Protein 4O4V (pdb70)

Organism: Trichomonas vaginalis (strain ATCC PRA-98 / G3) (NCBI:txid412133)

Radius of gyration: 17.04 Å; Cα contacts (8 Å, |Δi|>4): 501; chains: 1; bounding box: 46×40×47 Å

InterPro domains:
  IPR000652 Triosephosphate isomerase [PF00121] (5-247)
  IPR000652 Triosephosphate isomerase [PS51440] (3-247)
  IPR000652 Triosephosphate isomerase [PTHR21139] (2-247)
  IPR000652 Triosephosphate isomerase [TIGR00419] (5-239)
  IPR000652 Triosephosphate isomerase [cd00311] (4-246)
  IPR013785 Aldolase-type TIM barrel [G3DSA:3.20.20.70] (1-252)
  IPR020861 Triosephosphate isomerase, active site [PS00171] (164-174)
  IPR022896 Triosephosphate isomerase, bacterial/eukaryotic [MF_00147_B] (2-247)
  IPR035990 Triosephosphate isomerase superfamily [SSF51351] (1-246)

Sequence (251 aa):
RTFFVGGNWKANPKTVEEAEKLIEMMLNGAKVEGNVEVVVAAPFIFLPTTLLQQKLRKDWKVSAENVFTKPNGAFTGEVTVPMIKSFGIEWTILGHSERRDILKEDDEFLAAKAKFALENGMMKIIYCCGEHLSEREAGKASSEFVSAQIEKMIPAIPAGKWDDVVIAYEPIWAIGTGKVASTQDAQEMCKVIRDILAAKVGADIANKVRILYGGSVKPNNCNELAACPDVDGFLVGGASSLEPGFINIVNSNVHSK

Foldseek 3Di:
DAFEAEEEADADDPDLVLVVVLQVLQQPFDADDTYAYEYEYAPVNLLVCLVRHDPSHAYEYAEAFLDQDDDDPPGHHLVVSCVSVHAEYEFDPPCCCPVVVDDLVRRLSRQLRSQVVRHAYAYEDFDAQVCVVVVNGLVRRLVSVVSNVVSQDPPRLLRYAYEYEHNNDPPPPDHDDLVNQLVVLVSSLVSCCVPPRNVSSVNHAYAYEYADFLVCLLSNQLRASHRAYHHYPCSSDSRSSSNSRSPVNHD

B-factor: mean 13.41, std 5.84, range [5.8, 44.02]

CATH classification: 3.20.20.70

Secondary structure (DSSP, 8-state):
---EEEEE--S--SSHHHHHHHHHHHHT----S--EEEEE--GGGHHHHHHHS-TTSEEEES---SSSSSS-TT---HHHHHTTT--EEEES-HHHHHTS---HHHHHHHHHHHHHTT-EEEEEE---HHHHHTT-HHHHHHHHHHHHGGGS-TT-GGGEEEEE--GGGSSSS----HHHHHHHHHHHHHHHHHHH-HHHHHHS-EEE-S---TTTHHHHHTSTT--EEEE-GGGGSTHHHHHHHGGGG--

Structure (mmCIF, N/CA/C/O backbone):
data_4O4V
#
_entry.id   4O4V
#
_cell.length_a   47.220
_cell.length_b   56.750
_cell.length_c   107.860
_cell.angle_alpha   90.000
_cell.angle_beta   90.000
_cell.angle_gamma   90.000
#
_symmetry.space_group_name_H-M   'P 2 21 21'
#
loop_
_entity.id
_entity.type
_entity.pdbx_description
1 polymer 'Triosephosphate isomerase'
2 non-polymer 'SODIUM ION'
3 water water
#
loop_
_atom_site.group_PDB
_atom_site.id
_atom_site.type_symbol
_atom_site.label_atom_id
_atom_site.label_alt_id
_atom_site.label_comp_id
_atom_site.label_asym_id
_atom_site.label_entity_id
_atom_site.label_seq_id
_atom_site.pdbx_PDB_ins_code
_atom_site.Cartn_x
_atom_site.Cartn_y
_atom_site.Cartn_z
_atom_site.occupancy
_atom_site.B_iso_or_equiv
_atom_site.auth_seq_id
_atom_site.auth_comp_id
_atom_site.auth_asym_id
_atom_site.auth_atom_id
_atom_site.pdbx_PDB_model_num
ATOM 1 N N . ARG A 1 2 ? -12.982 4.555 -23.269 1.00 19.90 2 ARG A N 1
ATOM 2 C CA . ARG A 1 2 ? -13.009 5.557 -22.201 1.00 12.92 2 ARG A CA 1
ATOM 3 C C . ARG A 1 2 ? -14.033 6.617 -22.529 1.00 12.69 2 ARG A C 1
ATOM 4 O O . ARG A 1 2 ? -14.103 7.086 -23.656 1.00 14.81 2 ARG A O 1
ATOM 24 N N . THR A 1 3 ? -14.824 7.038 -21.564 1.00 9.61 3 THR A N 1
ATOM 25 C CA . THR A 1 3 ? -15.776 8.119 -21.808 1.00 9.63 3 THR A CA 1
ATOM 26 C C . THR A 1 3 ? -15.019 9.442 -21.856 1.00 7.86 3 THR A C 1
ATOM 27 O O . THR A 1 3 ? -14.238 9.766 -20.957 1.00 8.84 3 THR A O 1
ATOM 38 N N . PHE A 1 4 ? -15.273 10.227 -22.891 1.00 7.87 4 PHE A N 1
ATOM 39 C CA . PHE A 1 4 ? -14.704 11.571 -23.042 1.00 8.56 4 PHE A CA 1
ATOM 40 C C . PHE A 1 4 ? -15.089 12.405 -21.832 1.00 6.83 4 PHE A C 1
ATOM 41 O O . PHE A 1 4 ? -16.214 12.304 -21.335 1.00 7.71 4 PHE A O 1
ATOM 58 N N . PHE A 1 5 ? -14.166 13.244 -21.389 1.00 7.09 5 PHE A N 1
ATOM 59 C CA . PHE A 1 5 ? -14.320 13.973 -20.115 1.00 6.88 5 PHE A CA 1
ATOM 60 C C . PHE A 1 5 ? -13.990 15.428 -20.331 1.00 6.33 5 PHE A C 1
ATOM 61 O O . PHE A 1 5 ? -12.894 15.746 -20.792 1.00 7.31 5 PHE A O 1
ATOM 78 N N . VAL A 1 6 ? -14.887 16.317 -19.939 1.00 6.60 6 VAL A N 1
ATOM 79 C CA . VAL A 1 6 ? -14.635 17.762 -20.018 1.00 6.84 6 VAL A CA 1
ATOM 80 C C . VAL A 1 6 ? -14.885 18.394 -18.687 1.00 7.41 6 VAL A C 1
ATOM 81 O O . VAL A 1 6 ? -16.021 18.374 -18.164 1.00 7.84 6 VAL A O 1
ATOM 94 N N . GLY A 1 7 ? -13.831 18.963 -18.119 1.00 6.95 7 GLY A N 1
ATOM 95 C CA . GLY A 1 7 ? -13.907 19.742 -16.889 1.00 7.25 7 GLY A CA 1
ATOM 96 C C . GLY A 1 7 ? -13.831 21.206 -17.192 1.00 7.18 7 GLY A C 1
ATOM 97 O O . GLY A 1 7 ? -12.932 21.648 -17.920 1.00 9.27 7 GLY A O 1
ATOM 101 N N . GLY A 1 8 ? -14.759 21.985 -16.692 1.00 7.25 8 GLY A N 1
ATOM 102 C CA . GLY A 1 8 ? -14.705 23.434 -16.772 1.00 7.76 8 GLY A CA 1
ATOM 103 C C . GLY A 1 8 ? -14.100 24.017 -15.518 1.00 8.22 8 GLY A C 1
ATOM 104 O O . GLY A 1 8 ? -14.787 24.029 -14.476 1.00 10.55 8 GLY A O 1
ATOM 108 N N . ASN A 1 9 ? -12.903 24.561 -15.575 1.00 7.24 9 ASN A N 1
ATOM 109 C CA . ASN A 1 9 ? -12.261 25.171 -14.409 1.00 6.73 9 ASN A CA 1
ATOM 110 C C . ASN A 1 9 ? -12.513 26.673 -14.441 1.00 6.24 9 ASN A C 1
ATOM 111 O O . ASN A 1 9 ? -11.867 27.399 -15.193 1.00 7.28 9 ASN A O 1
ATOM 122 N N . TRP A 1 10 ? -13.444 27.141 -13.624 1.00 6.68 10 TRP A N 1
ATOM 123 C CA . TRP A 1 10 ? -13.716 28.578 -13.533 1.00 6.81 10 TRP A CA 1
ATOM 124 C C . TRP A 1 10 ? -12.550 29.360 -12.961 1.00 6.93 10 TRP A C 1
ATOM 125 O O . TRP A 1 10 ? -12.512 30.581 -13.122 1.00 8.21 10 TRP A O 1
ATOM 146 N N . LYS A 1 11 ? -11.625 28.697 -12.281 1.00 6.51 11 LYS A N 1
ATOM 147 C CA . LYS A 1 11 ? -10.521 29.345 -11.576 1.00 6.85 11 LYS A CA 1
ATOM 148 C C . LYS A 1 11 ? -11.116 30.306 -10.560 1.00 6.89 11 LYS A C 1
ATOM 149 O O . LYS A 1 11 ? -12.149 30.002 -9.954 1.00 7.23 11 LYS A O 1
ATOM 168 N N . ALA A 1 12 ? -10.501 31.449 -10.310 1.00 6.77 12 ALA A N 1
ATOM 169 C CA . ALA A 1 12 ? -11.012 32.419 -9.328 1.00 7.30 12 ALA A CA 1
ATOM 170 C C . ALA A 1 12 ? -11.961 33.393 -10.020 1.00 7.52 12 ALA A C 1
ATOM 171 O O . ALA A 1 12 ? -11.677 34.581 -10.163 1.00 8.09 12 ALA A O 1
ATOM 178 N N . ASN A 1 13 ? -13.078 32.847 -10.459 1.00 7.26 13 ASN A N 1
ATOM 179 C CA . ASN A 1 13 ? -14.081 33.603 -11.208 1.00 7.58 13 ASN A CA 1
ATOM 180 C C . ASN A 1 13 ? -15.423 32.929 -11.004 1.00 7.99 13 ASN A C 1
ATOM 181 O O . ASN A 1 13 ? -15.483 31.751 -10.637 1.00 7.98 13 ASN A O 1
ATOM 192 N N . PRO A 1 14 ? -16.522 33.628 -11.287 1.00 8.31 14 PRO A N 1
ATOM 193 C CA . PRO A 1 14 ? -16.609 35.071 -11.524 1.00 8.83 14 PRO A CA 1
ATOM 194 C C . PRO A 1 14 ? -16.492 35.835 -10.204 1.00 9.27 14 PRO A C 1
ATOM 195 O O . PRO A 1 14 ? -16.235 35.254 -9.153 1.00 9.09 14 PRO A O 1
ATOM 206 N N . LYS A 1 15 ? -16.655 37.151 -10.258 1.00 8.84 15 LYS A N 1
ATOM 207 C CA . LYS A 1 15 ? -16.497 37.983 -9.082 1.00 9.79 15 LYS A CA 1
ATOM 208 C C . LYS A 1 15 ? -17.654 37.892 -8.134 1.00 9.43 15 LYS A C 1
ATOM 209 O O . LYS A 1 15 ? -17.476 38.182 -6.954 1.00 11.46 15 LYS A O 1
ATOM 228 N N . THR A 1 16 ? -18.857 37.543 -8.602 1.00 9.64 16 THR A N 1
ATOM 229 C CA . THR A 1 16 ? -20.050 37.639 -7.762 1.00 10.97 16 THR A CA 1
ATOM 230 C C . THR A 1 16 ? -20.944 36.406 -7.892 1.00 10.31 16 THR A C 1
ATOM 231 O O . THR A 1 16 ? -21.010 35.759 -8.946 1.00 9.98 16 THR A O 1
ATOM 242 N N . VAL A 1 17 ? -21.687 36.129 -6.827 1.00 9.94 17 VAL A N 1
ATOM 243 C CA . VAL A 1 17 ? -22.629 35.025 -6.846 1.00 10.68 17 VAL A CA 1
ATOM 244 C C . VAL A 1 17 ? -23.713 35.235 -7.921 1.00 10.68 17 VAL A C 1
ATOM 245 O O . VAL A 1 17 ? -24.153 34.261 -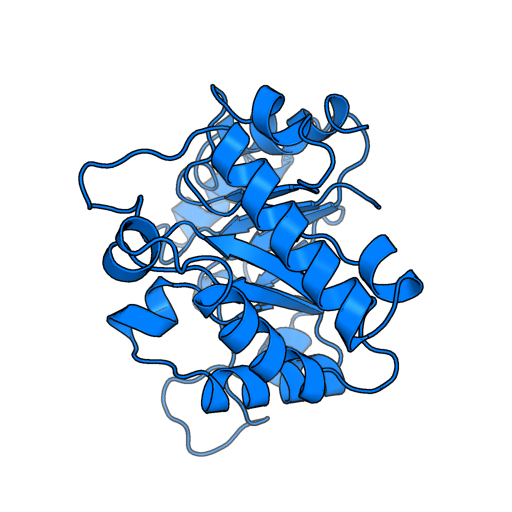8.534 1.00 10.54 17 VAL A O 1
ATOM 258 N N . GLU A 1 18 ? -24.128 36.469 -8.186 1.00 11.71 18 GLU A N 1
ATOM 259 C CA . GLU A 1 18 ? -25.113 36.709 -9.239 1.00 12.81 18 GLU A CA 1
ATOM 260 C C . GLU A 1 18 ? -24.571 36.272 -10.602 1.00 12.54 18 GLU A C 1
ATOM 261 O O . GLU A 1 18 ? -25.289 35.670 -11.395 1.00 11.88 18 GLU A O 1
ATOM 273 N N . GLU A 1 19 ? -23.299 36.578 -10.872 1.00 11.10 19 GLU A N 1
ATOM 274 C CA . GLU A 1 19 ? -22.689 36.135 -12.115 1.00 11.48 19 GLU A CA 1
ATOM 275 C C . GLU A 1 19 ? -22.578 34.610 -12.182 1.00 11.14 19 GLU A C 1
ATOM 276 O O . GLU A 1 19 ? -22.767 34.010 -13.247 1.00 10.76 19 GLU A O 1
ATOM 288 N N . ALA A 1 20 ? -22.281 33.983 -11.044 1.00 9.86 20 ALA A N 1
ATOM 289 C CA . ALA A 1 20 ? -22.218 32.518 -11.013 1.00 9.98 20 ALA A CA 1
ATOM 290 C C . ALA A 1 20 ? -23.578 31.938 -11.359 1.00 9.78 20 ALA A C 1
ATOM 291 O O . ALA A 1 20 ? -23.676 30.971 -12.109 1.00 9.94 20 ALA A O 1
ATOM 298 N N . GLU A 1 21 ? -24.642 32.519 -10.814 1.00 10.45 21 GLU A N 1
ATOM 299 C CA . GLU A 1 21 ? -25.987 32.022 -11.088 1.00 10.61 21 GLU A CA 1
ATOM 300 C C . GLU A 1 21 ? -26.362 32.203 -12.549 1.00 10.96 21 GLU A C 1
ATOM 301 O O . GLU A 1 21 ? -27.015 31.336 -13.127 1.00 11.31 21 GLU A O 1
ATOM 313 N N . LYS A 1 22 ? -25.973 33.316 -13.157 1.00 10.65 22 LYS A N 1
ATOM 314 C CA . LYS A 1 22 ? -26.232 33.524 -14.581 1.00 11.48 22 LYS A CA 1
ATOM 315 C C . LYS A 1 22 ? -25.504 32.475 -15.422 1.00 11.15 22 LYS A C 1
ATOM 316 O O . LYS A 1 22 ? -26.050 31.953 -16.396 1.00 11.70 22 LYS A O 1
ATOM 320 N N . LEU A 1 23 ? -24.257 32.185 -15.074 1.00 9.89 23 LEU A N 1
ATOM 321 C CA . LEU A 1 23 ? -23.489 31.187 -15.810 1.00 10.54 23 LEU A CA 1
ATOM 322 C C . LEU A 1 23 ? -24.167 29.826 -15.692 1.00 9.18 23 LEU A C 1
ATOM 323 O O . LEU A 1 23 ? -24.270 29.080 -16.677 1.00 9.92 23 LEU A O 1
ATOM 339 N N . ILE A 1 24 ? -24.612 29.467 -14.504 1.00 9.39 24 ILE A N 1
ATOM 340 C CA . ILE A 1 24 ? -25.310 28.209 -14.303 1.00 9.82 24 ILE A CA 1
ATOM 341 C C . ILE A 1 24 ? -26.572 28.119 -15.155 1.00 10.15 24 ILE A C 1
ATOM 342 O O . ILE A 1 24 ? -26.861 27.082 -15.759 1.00 10.53 24 ILE A O 1
ATOM 358 N N . GLU A 1 25 ? -27.341 29.190 -15.210 1.00 10.08 25 GLU A N 1
ATOM 359 C CA . GLU A 1 25 ? -28.543 29.188 -16.053 1.00 12.21 25 GLU A CA 1
ATOM 360 C C . GLU A 1 25 ? -28.197 28.894 -17.508 1.00 11.32 25 GLU A C 1
ATOM 361 O O . GLU A 1 25 ? -28.911 28.109 -18.175 1.00 13.00 25 GLU A O 1
ATOM 365 N N A MET A 1 26 ? -27.113 29.453 -18.018 0.64 11.52 26 MET A N 1
ATOM 366 N N B MET A 1 26 ? -27.137 29.522 -18.004 0.36 11.99 26 MET A N 1
ATOM 367 C CA A MET A 1 26 ? -26.703 29.206 -19.402 0.64 12.94 26 MET A CA 1
ATOM 368 C C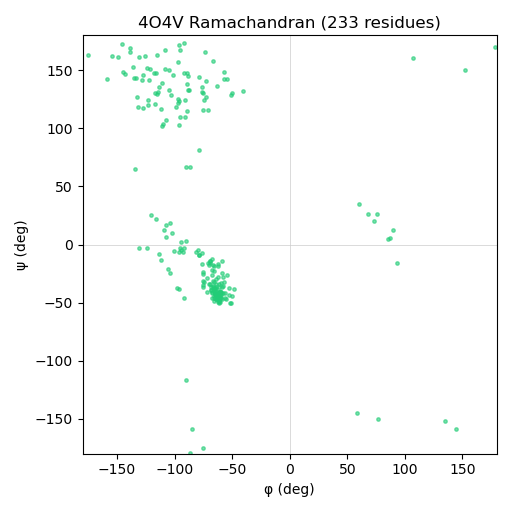A B MET A 1 26 ? -26.622 29.276 -19.351 0.36 13.35 26 MET A CA 1
ATOM 369 C C A MET A 1 26 ? -26.266 27.773 -19.612 0.64 11.29 26 MET A C 1
ATOM 370 C C B MET A 1 26 ? -26.369 27.787 -19.542 0.36 11.51 26 MET A C 1
ATOM 371 O O A MET A 1 26 ? -26.592 27.149 -20.621 0.64 12.71 26 MET A O 1
ATOM 372 O O B MET A 1 26 ? -26.947 27.152 -20.447 0.36 10.82 26 MET A O 1
ATOM 399 N N . LEU A 1 27 ? -25.536 27.224 -18.674 1.00 10.25 27 LEU A N 1
ATOM 400 C CA . LEU A 1 27 ? -25.129 25.834 -18.768 1.00 10.35 27 LEU A CA 1
ATOM 401 C C . LEU A 1 27 ? -26.335 24.903 -18.721 1.00 9.53 27 LEU A C 1
ATOM 402 O O . LEU A 1 27 ? -26.357 23.876 -19.415 1.00 9.47 27 LEU A O 1
ATOM 419 N N . ASN A 1 28 ? -27.331 25.216 -17.897 1.00 9.28 28 ASN A N 1
ATOM 420 C CA . ASN A 1 28 ? -28.479 24.353 -17.758 1.00 9.66 28 ASN A CA 1
ATOM 421 C C . ASN A 1 28 ? -29.331 24.244 -19.008 1.00 9.44 28 ASN A C 1
ATOM 422 O O . ASN A 1 28 ? -30.044 23.255 -19.176 1.00 11.72 28 ASN A O 1
ATOM 433 N N . GLY A 1 29 ? -29.277 25.203 -19.892 1.00 9.54 29 GLY A N 1
ATOM 434 C CA . GLY A 1 29 ? -30.025 25.168 -21.143 1.00 10.71 29 GLY A CA 1
ATOM 435 C C . GLY A 1 29 ? -29.231 24.623 -22.326 1.00 11.79 29 GLY A C 1
ATOM 436 O O . GLY A 1 29 ? -29.761 24.569 -23.453 1.00 13.14 29 GLY A O 1
ATOM 440 N N . ALA A 1 30 ? -27.997 24.204 -22.109 1.00 10.39 30 ALA A N 1
ATOM 441 C CA . ALA A 1 30 ? -27.121 23.762 -23.206 1.00 9.84 30 ALA A CA 1
ATOM 442 C C . ALA A 1 30 ? -27.480 22.364 -23.700 1.00 10.49 30 ALA A C 1
ATOM 443 O O . ALA A 1 30 ? -27.757 21.473 -22.923 1.00 11.05 30 ALA A O 1
ATOM 450 N N . LYS A 1 31 ? -27.514 22.203 -25.012 1.00 10.90 31 LYS A N 1
ATOM 451 C CA . LYS A 1 31 ? -27.800 20.920 -25.619 1.00 11.17 31 LYS A CA 1
ATOM 452 C C . LYS A 1 31 ? -26.504 20.162 -25.862 1.00 11.09 31 LYS A C 1
ATOM 453 O O . LYS A 1 31 ? -25.700 20.524 -26.717 1.00 12.12 31 LYS A O 1
ATOM 457 N N . VAL A 1 32 ? -26.313 19.104 -25.089 1.00 10.80 32 VAL A N 1
ATOM 458 C CA . VAL A 1 32 ? -25.121 18.245 -25.188 1.00 10.70 32 VAL A CA 1
ATOM 459 C C . VAL A 1 32 ? -25.368 17.170 -26.235 1.00 11.35 32 VAL A C 1
ATOM 460 O O . VAL A 1 32 ? -26.441 16.554 -26.278 1.00 13.16 32 VAL A O 1
ATOM 473 N N . GLU A 1 33 ? -24.393 16.980 -27.103 1.00 11.59 33 GLU A N 1
ATOM 474 C CA . GLU A 1 33 ? -24.405 15.974 -28.135 1.00 12.30 33 GLU A CA 1
ATOM 475 C C . GLU A 1 33 ? -23.415 14.880 -27.767 1.00 12.41 33 GLU A C 1
ATOM 476 O O . GLU A 1 33 ? -22.411 15.144 -27.090 1.00 13.73 33 GLU A O 1
ATOM 488 N N . GLY A 1 34 ? -23.659 13.656 -28.210 1.00 12.91 34 GLY A N 1
ATOM 489 C CA . GLY A 1 34 ? -22.712 12.585 -27.999 1.00 12.57 34 GLY A CA 1
ATOM 490 C C . GLY A 1 34 ? -22.724 12.049 -26.584 1.00 14.80 34 GLY A C 1
ATOM 491 O O . GLY A 1 34 ? -23.781 12.035 -25.922 1.00 20.01 34 GLY A O 1
ATOM 495 N N . ASN A 1 35 ? -21.588 11.569 -26.136 1.00 13.86 35 ASN A N 1
ATOM 496 C CA . ASN A 1 35 ? -21.438 10.926 -24.838 1.00 14.00 35 ASN A CA 1
ATOM 497 C C . ASN A 1 35 ? -20.229 11.543 -24.167 1.00 12.37 35 ASN A C 1
ATOM 498 O O . ASN A 1 35 ? -19.125 11.462 -24.692 1.00 12.05 35 ASN A O 1
ATOM 502 N N . VAL A 1 36 ? -20.443 12.182 -23.027 1.00 10.17 36 VAL A N 1
ATOM 503 C CA . VAL A 1 36 ? -19.380 12.945 -22.384 1.00 8.98 36 VAL A CA 1
ATOM 504 C C . VAL A 1 36 ? -19.704 13.110 -20.922 1.00 10.08 36 VAL A C 1
ATOM 505 O O . VAL A 1 36 ? -20.883 13.263 -20.524 1.00 12.33 36 VAL A O 1
ATOM 518 N N . GLU A 1 37 ? -18.681 13.035 -20.096 1.00 8.16 37 GLU A N 1
ATOM 519 C CA . GLU A 1 37 ? -18.762 13.266 -18.657 1.00 8.41 37 GLU A CA 1
ATOM 520 C C . GLU A 1 37 ? -18.312 14.683 -18.382 1.00 7.57 37 GLU A C 1
ATOM 521 O O . GLU A 1 37 ? -17.164 15.027 -18.702 1.00 8.67 37 GLU A O 1
ATOM 533 N N . VAL A 1 38 ? -19.183 15.511 -17.836 1.00 7.46 38 VAL A N 1
ATOM 534 C CA . VAL A 1 38 ? -18.898 16.928 -17.637 1.00 7.72 38 VAL A CA 1
ATOM 535 C C . VAL A 1 38 ? -18.850 17.262 -16.174 1.00 6.87 38 VAL A C 1
ATOM 536 O O . VAL A 1 38 ? -19.765 16.899 -15.400 1.00 8.10 38 VAL A O 1
ATOM 549 N N . VAL A 1 39 ? -17.801 17.966 -15.783 1.00 7.07 39 VAL A N 1
ATOM 550 C CA . VAL A 1 39 ? -17.593 18.391 -14.410 1.00 7.69 39 VAL A CA 1
ATOM 551 C C . VAL A 1 39 ? -17.320 19.896 -14.453 1.00 7.75 39 VAL A C 1
ATOM 552 O O . VAL A 1 39 ? -16.624 20.370 -15.363 1.00 9.68 39 VAL A O 1
ATOM 565 N N . VAL A 1 40 ? -17.840 20.646 -13.491 1.00 7.02 40 VAL A N 1
ATOM 566 C CA . VAL A 1 40 ? -17.666 22.093 -13.412 1.00 7.56 40 VAL A CA 1
ATOM 567 C C . VAL A 1 40 ? -17.055 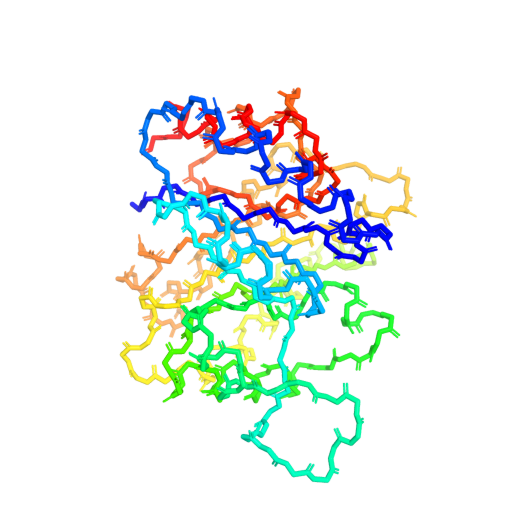22.423 -12.065 1.00 7.10 40 VAL A C 1
ATOM 568 O O . VAL A 1 40 ? -17.651 22.108 -11.024 1.00 7.64 40 VAL A O 1
ATOM 581 N N . ALA A 1 41 ? -15.873 23.045 -12.092 1.00 6.77 41 ALA A N 1
ATOM 582 C CA . ALA A 1 41 ? -15.132 23.421 -10.879 1.00 7.19 41 ALA A CA 1
ATOM 583 C C . ALA A 1 41 ? -15.244 24.917 -10.637 1.00 7.11 41 ALA A C 1
ATOM 584 O O . ALA A 1 41 ? -15.049 25.718 -11.568 1.00 7.81 41 ALA A O 1
ATOM 591 N N . ALA A 1 42 ? -15.545 25.308 -9.400 1.00 6.99 42 ALA A N 1
ATOM 592 C CA . ALA A 1 42 ? -15.804 26.707 -9.054 1.00 7.23 42 ALA A CA 1
ATOM 593 C C . ALA A 1 42 ? -15.147 27.048 -7.729 1.00 6.49 42 ALA A C 1
ATOM 594 O O . ALA A 1 42 ? -14.809 26.153 -6.945 1.00 7.35 42 ALA A O 1
ATOM 601 N N . PRO A 1 43 ? -15.033 28.343 -7.418 1.00 6.73 43 PRO A N 1
ATOM 602 C CA . PRO A 1 43 ? -14.513 28.757 -6.102 1.00 6.56 43 PRO A CA 1
ATOM 603 C C . PRO A 1 43 ? -15.325 28.181 -4.957 1.00 6.25 43 PRO A C 1
ATOM 604 O O . PRO A 1 43 ? -16.547 28.020 -5.053 1.00 6.90 43 PRO A O 1
ATOM 615 N N . PHE A 1 44 ? -14.662 27.922 -3.836 1.00 6.47 44 PHE A N 1
ATOM 616 C CA . PHE A 1 44 ? -15.314 27.271 -2.708 1.00 6.66 44 PHE A CA 1
ATOM 617 C C . PHE A 1 44 ? -16.623 27.920 -2.319 1.00 7.15 44 PHE A C 1
ATOM 618 O O . PHE A 1 44 ? -17.603 27.232 -2.021 1.00 7.27 44 PHE A O 1
ATOM 635 N N . ILE A 1 45 ? -16.633 29.256 -2.271 1.00 7.43 45 ILE A N 1
ATOM 636 C CA . ILE A 1 45 ? -17.780 29.987 -1.759 1.00 7.15 45 ILE A CA 1
ATOM 637 C C . ILE A 1 45 ? -18.986 29.900 -2.699 1.00 7.49 45 ILE A C 1
ATOM 638 O O . ILE A 1 45 ? -20.124 30.158 -2.266 1.00 8.11 45 ILE A O 1
ATOM 654 N N . PHE A 1 46 ? -18.761 29.527 -3.951 1.00 7.18 46 PHE A N 1
ATOM 655 C CA . PHE A 1 46 ? -19.842 29.304 -4.907 1.00 7.67 46 PHE A CA 1
ATOM 656 C C . PHE A 1 46 ? -20.251 27.837 -5.028 1.00 8.03 46 PHE A C 1
ATOM 657 O O . PHE A 1 46 ? -21.240 27.528 -5.701 1.00 8.51 46 PHE A O 1
ATOM 674 N N . LEU A 1 47 ? -19.545 26.921 -4.388 1.00 8.13 47 LEU A N 1
ATOM 675 C CA . LEU A 1 47 ? -19.877 25.510 -4.533 1.00 8.64 47 LEU A CA 1
ATOM 676 C C . LEU A 1 47 ? -21.292 25.171 -4.060 1.00 8.94 47 LEU A C 1
ATOM 677 O O . LEU A 1 47 ? -21.960 24.384 -4.716 1.00 9.06 47 LEU A O 1
ATOM 693 N N . PRO A 1 48 ? -21.766 25.740 -2.933 1.00 8.60 48 PRO A N 1
ATOM 694 C CA . PRO A 1 48 ? -23.146 25.414 -2.555 1.00 9.85 48 PRO A CA 1
ATOM 695 C C . PRO A 1 48 ? -24.180 25.786 -3.614 1.00 9.33 48 PRO A C 1
ATOM 696 O O . PRO A 1 48 ? -25.089 25.021 -3.890 1.00 10.49 48 PRO A O 1
ATOM 707 N N A THR A 1 49 ? -24.071 27.002 -4.137 0.53 8.29 49 THR A N 1
ATOM 708 N N B THR A 1 49 ? -24.005 26.904 -4.289 0.47 8.65 49 THR A N 1
ATOM 709 C CA A THR A 1 49 ? -24.924 27.508 -5.218 0.53 9.23 49 THR A CA 1
ATOM 710 C CA B THR A 1 49 ? -25.011 27.266 -5.271 0.47 9.81 49 THR A CA 1
ATOM 711 C C A THR A 1 49 ? -24.910 26.526 -6.365 0.53 8.88 49 THR A C 1
ATOM 712 C C B THR A 1 49 ? -24.867 26.479 -6.591 0.47 8.92 49 THR A C 1
ATOM 713 O O A THR A 1 49 ? -25.950 26.124 -6.896 0.53 8.95 49 THR A O 1
ATOM 714 O O B THR A 1 49 ? -25.875 26.174 -7.205 0.47 9.22 49 THR A O 1
ATOM 735 N N A LEU A 1 50 ? -23.701 26.168 -6.759 0.53 8.79 50 LEU A N 1
ATOM 736 N N B LEU A 1 50 ? -23.661 26.091 -7.007 0.47 8.64 50 LEU A N 1
ATOM 737 C CA A LEU A 1 50 ? -23.495 25.365 -7.945 0.53 9.53 50 LEU A CA 1
ATOM 738 C CA B LEU A 1 50 ? -23.566 25.176 -8.143 0.47 10.32 50 LEU A CA 1
ATOM 739 C C A LEU A 1 50 ? -24.089 23.958 -7.767 0.53 10.08 50 LEU A C 1
ATOM 740 C C B LEU A 1 50 ? -24.208 23.872 -7.777 0.47 10.05 50 LEU A C 1
ATOM 741 O O A LEU A 1 50 ? -24.750 23.430 -8.646 0.53 10.83 50 LEU A O 1
ATOM 742 O O B LEU A 1 50 ? -25.000 23.314 -8.533 0.47 10.08 50 LEU A O 1
ATOM 773 N N . GLN A 1 51 ? -23.881 23.365 -6.601 1.00 10.19 51 GLN A N 1
ATOM 774 C CA . GLN A 1 51 ? -24.424 22.079 -6.277 1.00 12.07 51 GLN A CA 1
ATOM 775 C C . GLN A 1 51 ? -25.941 22.115 -6.260 1.00 13.02 51 GLN A C 1
ATOM 776 O O . GLN A 1 51 ? -26.592 21.170 -6.752 1.00 14.20 51 GLN A O 1
ATOM 791 N N . GLN A 1 52 ? -26.541 23.162 -5.696 1.00 11.30 52 GLN A N 1
ATOM 792 C CA . GLN A 1 52 ? -27.987 23.302 -5.675 1.00 13.55 52 GLN A CA 1
ATOM 793 C C . GLN A 1 52 ? -28.593 23.463 -7.061 1.00 12.80 52 GLN A C 1
ATOM 794 O O . GLN A 1 52 ? -29.623 22.838 -7.375 1.00 14.94 52 GLN A O 1
ATOM 798 N N . LYS A 1 53 ? -27.974 24.266 -7.918 1.00 11.29 53 LYS A N 1
ATOM 799 C CA . LYS A 1 53 ? -28.617 24.742 -9.134 1.00 11.23 53 LYS A CA 1
ATOM 800 C C . LYS A 1 53 ? -28.163 24.103 -10.436 1.00 11.34 53 LYS A C 1
ATOM 801 O O . LYS A 1 53 ? -28.894 24.159 -11.418 1.00 12.22 53 LYS A O 1
ATOM 820 N N . LEU A 1 54 ? -26.981 23.508 -10.484 1.00 10.75 54 LEU A N 1
ATOM 821 C CA . LEU A 1 54 ? -26.478 22.958 -11.738 1.00 9.81 54 LEU A CA 1
ATOM 822 C C . LEU A 1 54 ? -27.227 21.689 -12.120 1.00 11.98 54 LEU A C 1
ATOM 823 O O . LEU A 1 54 ? -27.541 20.842 -11.263 1.00 12.80 54 LEU A O 1
ATOM 839 N N . ARG A 1 55 ? -27.499 21.561 -13.408 1.00 11.01 55 ARG A N 1
ATOM 840 C CA . ARG A 1 55 ? -28.062 20.366 -13.997 1.00 11.93 55 ARG A CA 1
ATOM 841 C C . ARG A 1 55 ? -27.442 19.103 -13.414 1.00 12.46 55 ARG A C 1
ATOM 842 O O . ARG A 1 55 ? -26.222 18.968 -13.333 1.00 12.28 55 ARG A O 1
ATOM 863 N N . LYS A 1 56 ? -28.290 18.152 -13.035 1.00 13.05 56 LYS A N 1
ATOM 864 C CA . LYS A 1 56 ? -27.854 16.992 -12.271 1.00 13.55 56 LYS A CA 1
ATOM 865 C C . LYS A 1 56 ? -27.181 15.913 -13.106 1.00 13.64 56 LYS A C 1
ATOM 866 O O . LYS A 1 56 ? -26.625 14.967 -12.533 1.00 14.70 56 LYS A O 1
ATOM 870 N N . ASP A 1 57 ? -27.227 16.035 -14.428 1.00 11.73 57 ASP A N 1
ATOM 871 C CA . ASP A 1 57 ? -26.453 15.141 -15.274 1.00 11.19 57 ASP A CA 1
ATOM 872 C C . ASP A 1 57 ? -24.959 15.513 -15.361 1.00 10.91 57 ASP A C 1
ATOM 873 O O . ASP A 1 57 ? -24.182 14.768 -15.945 1.00 11.56 57 ASP A O 1
ATOM 882 N N . TRP A 1 58 ? -24.583 16.666 -14.834 1.00 9.51 58 TRP A N 1
ATOM 883 C CA . TRP A 1 58 ? -23.188 17.069 -14.685 1.00 9.22 58 TRP A CA 1
ATOM 884 C C . TRP A 1 58 ? -22.840 17.024 -13.213 1.00 9.28 58 TRP A C 1
ATOM 885 O O . TRP A 1 58 ? -23.727 16.918 -12.348 1.00 12.57 58 TRP A O 1
ATOM 906 N N . LYS A 1 59 ? -21.566 17.104 -12.892 1.00 9.13 59 LYS A N 1
ATOM 907 C CA . LYS A 1 59 ? -21.115 17.096 -11.499 1.00 8.42 59 LYS A CA 1
ATOM 908 C C . LYS A 1 59 ? -20.278 18.314 -11.176 1.00 7.82 59 LYS A C 1
ATOM 909 O O . LYS A 1 59 ? -19.605 18.884 -12.039 1.00 9.11 59 LYS A O 1
ATOM 928 N N . VAL A 1 60 ? -20.316 18.705 -9.917 1.00 8.54 60 VAL A N 1
ATOM 929 C CA . VAL A 1 60 ? -19.559 19.830 -9.387 1.00 7.56 60 VAL A CA 1
ATOM 930 C C . VAL A 1 60 ? -18.211 19.359 -8.856 1.00 7.84 60 VAL A C 1
ATOM 931 O O . VAL A 1 60 ? -18.079 18.253 -8.313 1.00 8.53 60 VAL A O 1
ATOM 944 N N . SER A 1 61 ? -17.205 20.222 -8.960 1.00 7.64 61 SER A N 1
ATOM 945 C CA . SER A 1 61 ? -15.878 19.974 -8.429 1.00 6.58 61 SER A CA 1
ATOM 946 C C . SER A 1 61 ? -15.340 21.157 -7.658 1.00 6.79 61 SER A C 1
ATOM 947 O O . SER A 1 61 ? -15.551 22.315 -8.016 1.00 7.15 61 SER A O 1
ATOM 955 N N . ALA A 1 62 ? -14.613 20.855 -6.584 1.00 6.50 62 ALA A N 1
ATOM 956 C CA . ALA A 1 62 ? -13.741 21.854 -5.988 1.00 6.75 62 ALA A CA 1
ATOM 957 C C . ALA A 1 62 ? -12.504 22.090 -6.822 1.00 5.80 62 ALA A C 1
ATOM 958 O O . ALA A 1 62 ? -12.164 21.299 -7.718 1.00 6.62 62 ALA A O 1
ATOM 965 N N . GLU A 1 63 ? -11.792 23.167 -6.539 1.00 6.45 63 GLU A N 1
ATOM 966 C CA . GLU A 1 63 ? -10.574 23.543 -7.253 1.00 6.77 63 GLU A CA 1
ATOM 967 C C . GLU A 1 63 ? -9.295 23.180 -6.494 1.00 6.72 63 GLU A C 1
ATOM 968 O O . GLU A 1 63 ? -8.187 23.339 -7.014 1.00 7.33 63 GLU A O 1
ATOM 980 N N . ASN A 1 64 ? -9.463 22.701 -5.269 1.00 6.61 64 ASN A N 1
ATOM 981 C CA . ASN A 1 64 ? -8.380 22.335 -4.358 1.00 7.23 64 ASN A CA 1
ATOM 982 C C . ASN A 1 64 ? -9.026 21.730 -3.114 1.00 7.25 64 ASN A C 1
ATOM 983 O O . ASN A 1 64 ? -10.205 21.987 -2.856 1.00 7.71 64 ASN A O 1
ATOM 994 N N . VAL A 1 65 ? -8.241 21.019 -2.313 1.00 7.24 65 VAL A N 1
ATOM 995 C CA . VAL A 1 65 ? -8.637 20.588 -0.964 1.00 8.20 65 VAL A CA 1
ATOM 996 C C . VAL A 1 65 ? -7.379 20.526 -0.125 1.00 8.20 65 VAL A C 1
ATOM 997 O O . VAL A 1 65 ? -6.260 20.459 -0.649 1.00 9.78 65 VAL A O 1
ATOM 1010 N N . PHE A 1 66 ? -7.525 20.532 1.193 1.00 8.83 66 PHE A N 1
ATOM 1011 C CA . PHE A 1 66 ? -6.382 20.352 2.080 1.00 8.45 66 PHE A CA 1
ATOM 1012 C C . PHE A 1 66 ? -6.111 18.851 2.332 1.00 8.34 66 PHE A C 1
ATOM 1013 O O . PHE A 1 66 ? -6.770 17.997 1.779 1.00 9.57 66 PHE A O 1
ATOM 1030 N N . THR A 1 67 ? -5.093 18.540 3.136 1.00 9.85 67 THR A N 1
ATOM 1031 C CA . THR A 1 67 ? -4.632 17.165 3.372 1.00 9.48 67 THR A CA 1
ATOM 1032 C C . THR A 1 67 ? -5.259 16.473 4.577 1.00 10.31 67 THR A C 1
ATOM 1033 O O . THR A 1 67 ? -5.012 15.291 4.796 1.00 11.73 67 THR A O 1
ATOM 1044 N N . LYS A 1 68 ? -6.036 17.190 5.369 1.00 9.96 68 LYS A N 1
ATOM 1045 C CA . LYS A 1 68 ? -6.572 16.691 6.631 1.00 10.89 68 LYS A CA 1
ATOM 1046 C C . LYS A 1 68 ? -8.088 16.835 6.670 1.00 10.25 68 LYS A C 1
ATOM 1047 O O . LYS A 1 68 ? -8.632 17.662 5.937 1.00 10.42 68 LYS A O 1
ATOM 1066 N N . PRO A 1 69 ? -8.782 16.116 7.565 1.00 11.06 69 PRO A N 1
ATOM 1067 C CA . PRO A 1 69 ? -10.256 16.210 7.601 1.00 10.63 69 PRO A CA 1
ATOM 1068 C C . PRO A 1 69 ? -10.808 17.518 8.146 1.00 9.73 69 PRO A C 1
ATOM 1069 O O . PRO A 1 69 ? -11.905 17.927 7.774 1.00 10.01 69 PRO A O 1
ATOM 1080 N N . ASN A 1 70 ? -10.053 18.153 9.042 1.00 9.52 70 ASN A N 1
ATOM 1081 C CA . ASN A 1 70 ? -10.464 19.319 9.808 1.00 9.10 70 ASN A CA 1
ATOM 1082 C C . ASN A 1 70 ? -9.328 19.664 10.715 1.00 10.43 70 ASN A C 1
ATOM 1083 O O . ASN A 1 70 ? -8.392 18.864 10.866 1.00 12.72 70 ASN A O 1
ATOM 1094 N N . GLY A 1 71 ? -9.392 20.811 11.355 1.00 9.24 71 GLY A N 1
ATOM 1095 C CA . GLY A 1 71 ? -8.474 21.175 12.416 1.00 9.13 71 GLY A CA 1
ATOM 1096 C C . GLY A 1 71 ? -7.934 22.566 12.309 1.00 9.12 71 GLY A C 1
ATOM 1097 O O . GLY A 1 71 ? -8.572 23.463 11.748 1.00 8.66 71 GLY A O 1
ATOM 1101 N N . ALA A 1 72 ? -6.734 22.753 12.843 1.00 9.41 72 ALA A N 1
ATOM 1102 C CA . ALA A 1 72 ? -6.143 24.073 13.057 1.00 9.09 72 ALA A CA 1
ATOM 1103 C C . ALA A 1 72 ? -5.405 24.529 11.799 1.00 9.14 72 ALA A C 1
ATOM 1104 O O . ALA A 1 72 ? -4.168 24.665 11.759 1.00 9.70 72 ALA A O 1
ATOM 1111 N N . PHE A 1 73 ? -6.214 24.761 10.770 1.00 7.85 73 PHE A N 1
ATOM 1112 C CA . PHE A 1 73 ? -5.735 25.102 9.421 1.00 7.40 73 PHE A CA 1
ATOM 1113 C C . PHE A 1 73 ? -6.552 26.271 8.882 1.00 7.30 73 PHE A C 1
ATOM 1114 O O . PHE A 1 73 ? -7.286 26.141 7.918 1.00 7.82 73 PHE A O 1
ATOM 1131 N N . THR A 1 74 ? -6.415 27.412 9.538 1.00 6.91 74 THR A N 1
ATOM 1132 C CA . THR A 1 74 ? -7.185 28.586 9.185 1.00 6.70 74 THR A CA 1
ATOM 1133 C C . THR A 1 74 ? -7.098 28.874 7.699 1.00 7.14 74 THR A C 1
ATOM 1134 O O . THR A 1 74 ? -6.006 28.891 7.126 1.00 7.76 74 THR A O 1
ATOM 1145 N N . GLY A 1 75 ? -8.251 29.075 7.072 1.00 6.59 75 GLY A N 1
ATOM 1146 C CA . GLY A 1 75 ? -8.348 29.379 5.652 1.00 7.15 75 GLY A CA 1
ATOM 1147 C C . GLY A 1 75 ? -8.541 28.184 4.743 1.00 6.99 75 GLY A C 1
ATOM 1148 O O . GLY A 1 75 ? -8.919 28.382 3.583 1.00 8.34 75 GLY A O 1
ATOM 1152 N N . GLU A 1 76 ? -8.285 26.969 5.226 1.00 6.66 76 GLU A N 1
ATOM 1153 C CA . GLU A 1 76 ? -8.376 25.772 4.384 1.00 7.03 76 GLU A CA 1
ATOM 1154 C C . GLU A 1 76 ? -9.778 25.163 4.397 1.00 7.41 76 GLU A C 1
ATOM 1155 O O . GLU A 1 76 ? -10.466 25.171 5.401 1.00 8.21 76 GLU A O 1
ATOM 1167 N N . VAL A 1 77 ? -10.159 24.578 3.267 1.00 6.78 77 VAL A N 1
ATOM 1168 C CA . VAL A 1 77 ? -11.390 23.796 3.120 1.00 7.43 77 VAL A CA 1
ATOM 1169 C C . VAL A 1 77 ? -11.013 22.346 2.927 1.00 7.73 77 VAL A C 1
ATOM 1170 O O . VAL A 1 77 ? -10.032 22.032 2.256 1.00 8.31 77 VAL A O 1
ATOM 1183 N N . THR A 1 78 ? -11.754 21.450 3.570 1.00 7.23 78 THR A N 1
ATOM 1184 C CA . THR A 1 78 ? -11.379 20.040 3.623 1.00 7.49 78 THR A CA 1
ATOM 1185 C C . THR A 1 78 ? -12.392 19.148 2.911 1.00 7.63 78 THR A C 1
ATOM 1186 O O . THR A 1 78 ? -13.551 19.514 2.640 1.00 8.10 78 THR A O 1
ATOM 1197 N N . VAL A 1 79 ? -11.942 17.933 2.610 1.00 8.01 79 VAL A N 1
ATOM 1198 C CA . VAL A 1 79 ? -12.751 16.929 1.924 1.00 8.50 79 VAL A CA 1
ATOM 1199 C C . VAL A 1 79 ? -14.113 16.694 2.576 1.00 8.36 79 VAL A C 1
ATOM 1200 O O . VAL A 1 79 ? -15.131 16.747 1.883 1.00 9.09 79 VAL A O 1
ATOM 1213 N N . PRO A 1 80 ? -14.176 16.456 3.898 1.00 9.06 80 PRO A N 1
ATOM 1214 C CA . PRO A 1 80 ? -15.517 16.213 4.469 1.00 9.56 80 PRO A CA 1
ATOM 1215 C C . PRO A 1 80 ? -16.478 17.390 4.271 1.00 8.88 80 PRO A C 1
ATOM 1216 O O . PRO A 1 80 ? -17.677 17.187 4.135 1.00 9.46 80 PRO A O 1
ATOM 1227 N N . MET A 1 81 ? -15.965 18.619 4.289 1.00 8.26 81 MET A N 1
ATOM 1228 C CA . MET A 1 81 ? -16.840 19.784 4.146 1.00 7.91 81 MET A CA 1
ATOM 1229 C C . MET A 1 81 ? -17.481 19.765 2.763 1.00 8.19 81 MET A C 1
ATOM 1230 O O . MET A 1 81 ? -18.682 19.992 2.608 1.00 8.88 81 MET A O 1
ATOM 1244 N N . ILE A 1 82 ? -16.668 19.530 1.748 1.00 7.86 82 ILE A N 1
ATOM 1245 C CA . ILE A 1 82 ? -17.117 19.471 0.366 1.00 8.47 82 ILE A CA 1
ATOM 1246 C C . ILE A 1 82 ? -18.089 18.312 0.181 1.00 8.80 82 ILE A C 1
ATOM 1247 O O . ILE A 1 82 ? -19.159 18.474 -0.416 1.00 8.71 82 ILE A O 1
ATOM 1263 N N . LYS A 1 83 ? -17.744 17.150 0.703 1.00 8.51 83 LYS A N 1
ATOM 1264 C CA . LYS A 1 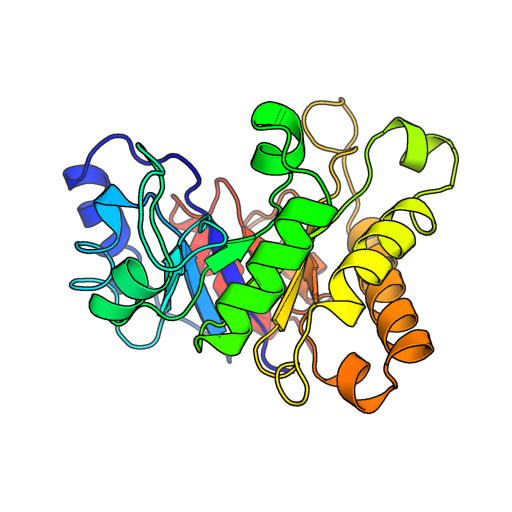83 ? -18.605 15.982 0.580 1.00 9.19 83 LYS A CA 1
ATOM 1265 C C . LYS A 1 83 ? -19.941 16.205 1.270 1.00 9.10 83 LYS A C 1
ATOM 1266 O O . LYS A 1 83 ? -20.949 15.607 0.861 1.00 10.88 83 LYS A O 1
ATOM 1285 N N . SER A 1 84 ? -20.003 17.046 2.294 1.00 8.77 84 SER A N 1
ATOM 1286 C CA . SER A 1 84 ? -21.249 17.232 3.023 1.00 9.95 84 SER A CA 1
ATOM 1287 C C . SER A 1 84 ? -22.293 17.959 2.188 1.00 10.52 84 SER A C 1
ATOM 1288 O O . SER A 1 84 ? -23.484 17.920 2.529 1.00 12.69 84 SER A O 1
ATOM 1296 N N . PHE A 1 85 ? -21.894 18.600 1.098 1.00 9.82 85 PHE A N 1
ATOM 1297 C CA . PHE A 1 85 ? -22.822 19.172 0.127 1.00 10.68 85 PHE A CA 1
ATOM 1298 C C . PHE A 1 85 ? -23.162 18.194 -0.993 1.00 12.06 85 PHE A C 1
ATOM 1299 O O . PHE A 1 85 ? -23.982 18.521 -1.840 1.00 14.37 85 PHE A O 1
ATOM 1316 N N . GLY A 1 86 ? -22.562 17.005 -1.004 1.00 10.71 86 GLY A N 1
ATOM 1317 C CA . GLY A 1 86 ? -22.780 16.050 -2.086 1.00 12.22 86 GLY A CA 1
ATOM 1318 C C . GLY A 1 86 ? -21.821 16.180 -3.245 1.00 10.33 86 GLY A C 1
ATOM 1319 O O . GLY A 1 86 ? -22.028 15.554 -4.299 1.00 12.59 86 GLY A O 1
ATOM 1323 N N . ILE A 1 87 ? -20.751 16.940 -3.075 1.00 9.94 87 ILE A N 1
ATOM 1324 C CA . ILE A 1 87 ? -19.750 17.185 -4.129 1.00 9.39 87 ILE A CA 1
ATOM 1325 C C . ILE A 1 87 ? -18.695 16.106 -4.076 1.00 10.67 87 ILE A C 1
ATOM 1326 O O . ILE A 1 87 ? -18.199 15.787 -3.004 1.00 13.43 87 ILE A O 1
ATOM 1342 N N . GLU A 1 88 ? -18.357 15.543 -5.232 1.00 9.84 88 GLU A N 1
ATOM 1343 C CA . GLU A 1 88 ? -17.544 14.346 -5.328 1.00 11.69 88 GLU A CA 1
ATOM 1344 C C . GLU A 1 88 ? -16.172 14.512 -5.967 1.00 10.93 88 GLU A C 1
ATOM 1345 O O . GLU A 1 88 ? -15.427 13.530 -6.020 1.00 12.05 88 GLU A O 1
ATOM 1357 N N . TRP A 1 89 ? -15.875 15.675 -6.539 1.00 8.51 89 TRP A N 1
ATOM 1358 C CA . TRP A 1 89 ? -14.677 15.906 -7.343 1.00 7.77 89 TRP A CA 1
ATOM 1359 C C . TRP A 1 89 ? -13.855 17.030 -6.751 1.00 7.45 89 TRP A C 1
ATOM 1360 O O . TRP A 1 89 ? -14.370 17.984 -6.185 1.00 7.32 89 TRP A O 1
ATOM 1381 N N . THR A 1 90 ? -12.543 16.941 -6.985 1.00 7.41 90 THR A N 1
ATOM 1382 C CA . THR A 1 90 ? -11.647 18.085 -6.832 1.00 7.15 90 THR A CA 1
ATOM 1383 C C . THR A 1 90 ? -10.551 18.053 -7.879 1.00 6.97 90 THR A C 1
ATOM 1384 O O . THR A 1 90 ? -10.078 16.980 -8.282 1.00 7.60 90 THR A O 1
ATOM 1395 N N . ILE A 1 91 ? -10.113 19.235 -8.287 1.00 6.84 91 ILE A N 1
ATOM 1396 C CA . ILE A 1 91 ? -8.829 19.418 -8.981 1.00 6.35 91 ILE A CA 1
ATOM 1397 C C . ILE A 1 91 ? -7.711 19.398 -7.964 1.00 6.52 91 ILE A C 1
ATOM 1398 O O . ILE A 1 91 ? -7.887 19.908 -6.850 1.00 7.30 91 ILE A O 1
ATOM 1414 N N . LEU A 1 92 ? -6.561 18.835 -8.339 1.00 6.68 92 LEU A N 1
ATOM 1415 C CA . LEU A 1 92 ? -5.339 18.888 -7.535 1.00 6.81 92 LEU A CA 1
ATOM 1416 C C . LEU A 1 92 ? -4.160 19.214 -8.409 1.00 7.55 92 LEU A C 1
ATOM 1417 O O . LEU A 1 92 ? -4.059 18.718 -9.532 1.00 7.44 92 LEU A O 1
ATOM 1433 N N . GLY A 1 93 ? -3.231 19.990 -7.869 1.00 6.97 93 GLY A N 1
ATOM 1434 C CA . GLY A 1 93 ? -1.952 20.200 -8.529 1.00 7.31 93 GLY A CA 1
ATOM 1435 C C . GLY A 1 93 ? -1.975 21.090 -9.755 1.00 6.97 93 GLY A C 1
ATOM 1436 O O . GLY A 1 93 ? -1.052 21.073 -10.566 1.00 7.40 93 GLY A O 1
ATOM 1440 N N . HIS A 1 94 ? -2.998 21.912 -9.892 1.00 6.95 94 HIS A N 1
ATOM 1441 C CA . HIS A 1 94 ? -3.055 22.856 -10.996 1.00 7.17 94 HIS A CA 1
ATOM 1442 C C . HIS A 1 94 ? -1.794 23.700 -11.001 1.00 7.02 94 HIS A C 1
ATOM 1443 O O . HIS A 1 94 ? -1.270 24.083 -9.936 1.00 7.43 94 HIS A O 1
ATOM 1458 N N . SER A 1 95 ? -1.302 24.002 -12.188 1.00 7.43 95 SER A N 1
ATOM 1459 C CA . SER A 1 95 ? -0.095 24.812 -12.335 1.00 7.54 95 SER A CA 1
ATOM 1460 C C . SER A 1 95 ? -0.112 26.093 -11.499 1.00 7.61 95 SER A C 1
ATOM 1461 O O . SER A 1 95 ? 0.935 26.512 -11.007 1.00 8.25 95 SER A O 1
ATOM 1469 N N . GLU A 1 96 ? -1.264 26.752 -11.395 1.00 7.54 96 GLU A N 1
ATOM 1470 C CA . GLU A 1 96 ? -1.330 27.987 -10.630 1.00 8.01 96 GLU A CA 1
ATOM 1471 C C . GLU A 1 96 ? -1.048 27.749 -9.157 1.00 8.00 96 GLU A C 1
ATOM 1472 O O . GLU A 1 96 ? -0.443 28.604 -8.497 1.00 9.20 96 GLU A O 1
ATOM 1484 N N . ARG A 1 97 ? -1.496 26.626 -8.626 1.00 7.72 97 ARG A N 1
ATOM 1485 C CA . ARG A 1 97 ? -1.212 26.292 -7.245 1.00 8.69 97 ARG A CA 1
ATOM 1486 C C . ARG A 1 97 ? 0.222 25.818 -7.017 1.00 8.04 97 ARG A C 1
ATOM 1487 O O . ARG A 1 97 ? 0.830 26.140 -5.992 1.00 9.50 97 ARG A O 1
ATOM 1508 N N . ARG A 1 98 ? 0.782 25.085 -7.969 1.00 8.22 98 ARG A N 1
ATOM 1509 C CA . ARG A 1 98 ? 2.179 24.665 -7.881 1.00 9.46 98 ARG A CA 1
ATOM 1510 C C . ARG A 1 98 ? 3.071 25.887 -7.940 1.00 9.99 98 ARG A C 1
ATOM 1511 O O . ARG A 1 98 ? 4.084 25.967 -7.240 1.00 11.83 98 ARG A O 1
ATOM 1532 N N . ASP A 1 99 ? 2.749 26.828 -8.809 1.00 10.80 99 ASP A N 1
ATOM 1533 C CA . ASP A 1 99 ? 3.697 27.855 -9.159 1.00 14.08 99 ASP A CA 1
ATOM 1534 C C . ASP A 1 99 ? 3.506 29.128 -8.368 1.00 17.74 99 ASP A C 1
ATOM 1535 O O . ASP A 1 99 ? 4.534 29.763 -8.072 1.00 22.75 99 ASP A O 1
ATOM 1544 N N . ILE A 1 100 ? 2.268 29.559 -8.074 1.00 14.94 100 ILE A N 1
ATOM 1545 C CA . ILE A 1 100 ? 1.984 30.773 -7.308 1.00 15.93 100 ILE A CA 1
ATOM 1546 C C . ILE A 1 100 ? 1.857 30.473 -5.816 1.00 15.62 100 ILE A C 1
ATOM 1547 O O . ILE A 1 100 ? 2.430 31.178 -4.963 1.00 17.68 100 ILE 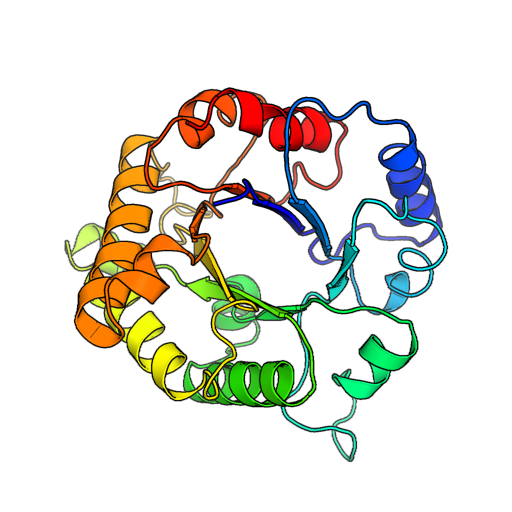A O 1
ATOM 1563 N N . LEU A 1 101 ? 1.115 29.414 -5.480 1.00 13.00 101 LEU A N 1
ATOM 1564 C CA . LEU A 1 101 ? 0.954 29.012 -4.086 1.00 13.38 101 LEU A CA 1
ATOM 1565 C C . LEU A 1 101 ? 2.031 27.997 -3.617 1.00 12.82 101 LEU A C 1
ATOM 1566 O O . LEU A 1 101 ? 2.011 27.539 -2.473 1.00 16.89 101 LEU A O 1
ATOM 1582 N N . LYS A 1 102 ? 2.987 27.666 -4.474 1.00 11.85 102 LYS A N 1
ATOM 1583 C CA . LYS A 1 102 ? 4.166 26.862 -4.100 1.00 14.40 102 LYS A CA 1
ATOM 1584 C C . LYS A 1 102 ? 3.818 25.479 -3.570 1.00 12.57 102 LYS A C 1
ATOM 1585 O O . LYS A 1 102 ? 4.510 24.952 -2.698 1.00 15.24 102 LYS A O 1
ATOM 1589 N N . GLU A 1 103 ? 2.780 24.851 -4.085 1.00 10.34 103 GLU A N 1
ATOM 1590 C CA . GLU A 1 103 ? 2.464 23.480 -3.695 1.00 11.12 103 GLU A CA 1
ATOM 1591 C C . GLU A 1 103 ? 3.439 22.513 -4.324 1.00 10.40 103 GLU A C 1
ATOM 1592 O O . GLU A 1 103 ? 3.566 22.481 -5.556 1.00 12.91 103 GLU A O 1
ATOM 1604 N N . ASP A 1 104 ? 4.103 21.705 -3.498 1.00 10.57 104 ASP A N 1
ATOM 1605 C CA . ASP A 1 104 ? 5.072 20.732 -3.994 1.00 11.22 104 ASP A CA 1
ATOM 1606 C C . ASP A 1 104 ? 4.484 19.341 -4.164 1.00 10.50 104 ASP A C 1
ATOM 1607 O O . ASP A 1 104 ? 3.357 19.067 -3.768 1.00 10.50 104 ASP A O 1
ATOM 1616 N N . ASP A 1 105 ? 5.265 18.449 -4.773 1.00 10.76 105 ASP A N 1
ATOM 1617 C CA . ASP A 1 105 ? 4.780 17.118 -5.112 1.00 11.58 105 ASP A CA 1
ATOM 1618 C C . ASP A 1 105 ? 4.429 16.300 -3.865 1.00 12.33 105 ASP A C 1
ATOM 1619 O O . ASP A 1 105 ? 3.498 15.492 -3.905 1.00 12.70 105 ASP A O 1
ATOM 1628 N N . GLU A 1 106 ? 5.155 16.476 -2.767 1.00 11.19 106 GLU A N 1
ATOM 1629 C CA . GLU A 1 106 ? 4.847 15.729 -1.546 1.00 12.28 106 GLU A CA 1
ATOM 1630 C C . GLU A 1 106 ? 3.478 16.144 -0.986 1.00 11.39 106 GLU A C 1
ATOM 1631 O O . GLU A 1 106 ? 2.676 15.308 -0.576 1.00 11.97 106 GLU A O 1
ATOM 1635 N N . PHE A 1 107 ? 3.196 17.439 -0.952 1.00 10.81 107 PHE A N 1
ATOM 1636 C CA . PHE A 1 107 ? 1.911 17.963 -0.485 1.00 10.07 107 PHE A CA 1
ATOM 1637 C C . PHE A 1 107 ? 0.799 17.426 -1.382 1.00 9.17 107 PHE A C 1
ATOM 1638 O O . PHE A 1 107 ? -0.258 17.009 -0.901 1.00 9.60 107 PHE A O 1
ATOM 1655 N N . LEU A 1 108 ? 1.010 17.455 -2.691 1.00 9.54 108 LEU A N 1
ATOM 1656 C CA . LEU A 1 108 ? -0.001 17.027 -3.649 1.00 9.22 108 LEU A CA 1
ATOM 1657 C C . LEU A 1 108 ? -0.274 15.528 -3.568 1.00 9.60 108 LEU A C 1
ATOM 1658 O O . LEU A 1 108 ? -1.424 15.096 -3.677 1.00 10.03 108 LEU A O 1
ATOM 1674 N N . ALA A 1 109 ? 0.762 14.720 -3.400 1.00 9.56 109 ALA A N 1
ATOM 1675 C CA . ALA A 1 109 ? 0.570 13.292 -3.222 1.00 11.34 109 ALA A CA 1
ATOM 1676 C C . ALA A 1 109 ? -0.254 13.023 -1.959 1.00 9.73 109 ALA A C 1
ATOM 1677 O O . ALA A 1 109 ? -1.139 12.153 -1.991 1.00 11.14 109 ALA A O 1
ATOM 1684 N N . ALA A 1 110 ? 0.003 13.759 -0.881 1.00 10.53 110 ALA A N 1
ATOM 1685 C CA . ALA A 1 110 ? -0.753 13.580 0.337 1.00 11.22 110 ALA A CA 1
ATOM 1686 C C . ALA A 1 110 ? -2.216 13.954 0.088 1.00 10.05 110 ALA A C 1
ATOM 1687 O O . ALA A 1 110 ? -3.125 13.287 0.588 1.00 10.33 110 ALA A O 1
ATOM 1694 N N . LYS A 1 111 ? -2.482 15.018 -0.668 1.00 9.16 111 LYS A N 1
ATOM 1695 C CA . LYS A 1 111 ? -3.859 15.403 -1.009 1.00 9.60 111 LYS A CA 1
ATOM 1696 C C . LYS A 1 111 ? -4.555 14.335 -1.840 1.00 9.48 111 LYS A C 1
ATOM 1697 O O . LYS A 1 111 ? -5.731 13.995 -1.594 1.00 9.81 111 LYS A O 1
ATOM 1716 N N . ALA A 1 112 ? -3.859 13.782 -2.819 1.00 9.19 112 ALA A N 1
ATOM 1717 C CA . ALA A 1 112 ? -4.469 12.773 -3.673 1.00 9.12 112 ALA A CA 1
ATOM 1718 C C . ALA A 1 112 ? -4.848 11.531 -2.862 1.00 9.34 112 ALA A C 1
ATOM 1719 O O . ALA A 1 112 ? -5.953 11.013 -3.009 1.00 9.58 112 ALA A O 1
ATOM 1726 N N . LYS A 1 113 ? -3.940 11.068 -2.004 1.00 9.59 113 LYS A N 1
ATOM 1727 C CA . LYS A 1 113 ? -4.221 9.908 -1.178 1.00 9.48 113 LYS A CA 1
ATOM 1728 C C . LYS A 1 113 ? -5.412 10.190 -0.265 1.00 9.27 113 LYS A C 1
ATOM 1729 O O . LYS A 1 113 ? -6.325 9.356 -0.154 1.00 9.90 113 LYS A O 1
ATOM 1748 N N . PHE A 1 114 ? -5.397 11.325 0.423 1.00 9.69 114 PHE A N 1
ATOM 1749 C CA . PHE A 1 114 ? -6.449 11.650 1.378 1.00 10.15 114 PHE A CA 1
ATOM 1750 C C . PHE A 1 114 ? -7.793 11.804 0.682 1.00 8.86 114 PHE A C 1
ATOM 1751 O O . PHE A 1 114 ? -8.802 11.268 1.150 1.00 10.21 114 PHE A O 1
ATOM 1768 N N . ALA A 1 115 ? -7.811 12.489 -0.458 1.00 8.98 115 ALA A N 1
ATOM 1769 C CA . ALA A 1 115 ? -9.071 12.676 -1.183 1.00 8.67 115 ALA A CA 1
ATOM 1770 C C . ALA A 1 115 ? -9.654 11.319 -1.627 1.00 8.41 115 ALA A C 1
ATOM 1771 O O . ALA A 1 115 ? -10.841 11.024 -1.396 1.00 9.64 115 ALA A O 1
ATOM 1778 N N . LEU A 1 116 ? -8.818 10.494 -2.251 1.00 8.74 116 LEU A N 1
ATOM 1779 C CA . LEU A 1 116 ? -9.279 9.201 -2.781 1.00 9.01 116 LEU A CA 1
ATOM 1780 C C . LEU A 1 116 ? -9.724 8.276 -1.666 1.00 9.93 116 LEU A C 1
ATOM 1781 O O . LEU A 1 116 ? -10.776 7.616 -1.787 1.00 11.97 116 LEU A O 1
ATOM 1797 N N . GLU A 1 117 ? -8.974 8.217 -0.563 1.00 10.24 117 GLU A N 1
ATOM 1798 C CA . GLU A 1 117 ? -9.354 7.288 0.486 1.00 11.87 117 GLU A CA 1
ATOM 1799 C C . GLU A 1 117 ? -10.616 7.740 1.187 1.00 12.77 117 GLU A C 1
ATOM 1800 O O . GLU A 1 117 ? -11.270 6.925 1.857 1.00 15.24 117 GLU A O 1
ATOM 1812 N N . ASN A 1 118 ? -11.017 8.996 1.018 1.00 11.81 118 ASN A N 1
ATOM 1813 C CA . ASN A 1 118 ? -12.252 9.534 1.590 1.00 13.78 118 ASN A CA 1
ATOM 1814 C C . ASN A 1 118 ? -13.376 9.688 0.568 1.00 13.85 118 ASN A C 1
ATOM 1815 O O . ASN A 1 118 ? -14.335 10.411 0.797 1.00 18.06 118 ASN A O 1
ATOM 1826 N N . GLY A 1 119 ? -13.250 9.004 -0.559 1.00 13.86 119 GLY A N 1
ATOM 1827 C CA . GLY A 1 119 ? -14.342 8.869 -1.509 1.00 16.31 119 GLY A CA 1
ATOM 1828 C C . GLY A 1 119 ? -14.504 9.969 -2.545 1.00 14.92 119 GLY A C 1
ATOM 1829 O O . GLY A 1 119 ? -15.550 10.044 -3.175 1.00 18.26 119 GLY A O 1
ATOM 1833 N N A MET A 1 120 ? -13.494 10.826 -2.706 0.54 11.75 120 MET A N 1
ATOM 1834 N N B MET A 1 120 ? -13.498 10.811 -2.735 0.46 11.31 120 MET A N 1
ATOM 1835 C CA A MET A 1 120 ? -13.428 11.792 -3.791 0.54 10.98 120 MET A CA 1
ATOM 1836 C CA B MET A 1 120 ? -13.549 11.858 -3.732 0.46 11.40 120 MET A CA 1
ATOM 1837 C C A MET A 1 120 ? -12.911 11.155 -5.042 0.54 10.31 120 MET A C 1
ATOM 1838 C C B MET A 1 120 ? -12.728 11.459 -4.939 0.46 11.40 120 MET A C 1
ATOM 1839 O O A MET A 1 120 ? -12.238 10.126 -5.045 0.54 9.27 120 MET A O 1
ATOM 1840 O O B MET A 1 120 ? -11.730 10.771 -4.804 0.46 14.56 120 MET A O 1
ATOM 1867 N N . LYS A 1 121 ? -13.195 11.850 -6.120 1.00 9.72 121 LYS A N 1
ATOM 1868 C CA . LYS A 1 121 ? -12.534 11.661 -7.392 1.00 8.76 121 LYS A CA 1
ATOM 1869 C C . LYS A 1 121 ? -11.673 12.869 -7.677 1.00 8.16 121 LYS A C 1
ATOM 1870 O O . LYS A 1 121 ? -12.015 13.980 -7.241 1.00 8.90 121 LYS A O 1
ATOM 1890 N N . ILE A 1 122 ? -10.556 12.680 -8.387 1.00 7.65 122 ILE A N 1
ATOM 1891 C CA . ILE A 1 122 ? -9.592 13.732 -8.566 1.00 7.09 122 ILE A CA 1
ATOM 1892 C C . ILE A 1 122 ? -9.241 13.975 -10.013 1.00 7.58 122 ILE A C 1
ATOM 1893 O O . ILE A 1 122 ? -9.171 13.021 -10.818 1.00 7.69 122 ILE A O 1
ATOM 1909 N N . ILE A 1 123 ? -8.977 15.235 -10.338 1.00 7.26 123 ILE A N 1
ATOM 1910 C CA . ILE A 1 123 ? -8.370 15.637 -11.593 1.00 7.34 123 ILE A CA 1
ATOM 1911 C C . ILE A 1 123 ? -6.981 16.128 -11.224 1.00 6.81 123 ILE A C 1
ATOM 1912 O O . ILE A 1 123 ? -6.821 17.238 -10.674 1.00 8.01 123 ILE A O 1
ATOM 1928 N N . TYR A 1 124 ? -5.978 15.295 -11.452 1.00 6.84 124 TYR A N 1
ATOM 1929 C CA . TYR A 1 124 ? -4.603 15.557 -10.997 1.00 7.32 124 TYR A CA 1
ATOM 1930 C C . TYR A 1 124 ? -3.804 16.159 -12.149 1.00 6.87 124 TYR A C 1
ATOM 1931 O O . TYR A 1 124 ? -3.711 15.534 -13.223 1.00 7.41 124 TYR A O 1
ATOM 1949 N N . CYS A 1 125 ? -3.250 17.345 -11.967 1.00 7.00 125 CYS A N 1
ATOM 1950 C CA . CYS A 1 125 ? -2.594 18.080 -13.034 1.00 7.22 125 CYS A CA 1
ATOM 1951 C C . CYS A 1 125 ? -1.090 17.972 -12.973 1.00 7.09 125 CYS A C 1
ATOM 1952 O O . CYS A 1 125 ? -0.503 17.927 -11.900 1.00 8.79 125 CYS A O 1
ATOM 1960 N N . CYS A 1 126 ? -0.473 17.959 -14.158 1.00 7.21 126 CYS A N 1
ATOM 1961 C CA . CYS A 1 126 ? 0.973 17.928 -14.307 1.00 7.30 126 CYS A CA 1
ATOM 1962 C C . CYS A 1 126 ? 1.342 18.734 -15.544 1.00 7.16 126 CYS A C 1
ATOM 1963 O O . CYS A 1 126 ? 0.441 19.215 -16.270 1.00 8.59 126 CYS A O 1
ATOM 1971 N N . GLY A 1 127 ? 2.640 18.949 -15.769 1.00 7.62 127 GLY A N 1
ATOM 1972 C CA . GLY A 1 127 ? 3.104 19.628 -16.973 1.00 7.57 127 GLY A CA 1
ATOM 1973 C C . GLY A 1 127 ? 4.410 20.351 -16.745 1.00 8.08 127 GLY A C 1
ATOM 1974 O O . GLY A 1 127 ? 4.696 20.811 -15.642 1.00 8.36 127 GLY A O 1
ATOM 1978 N N . GLU A 1 128 ? 5.205 20.451 -17.823 1.00 8.94 128 GLU A N 1
ATOM 1979 C CA . GLU A 1 128 ? 6.533 21.051 -17.753 1.00 8.53 128 GLU A CA 1
ATOM 1980 C C . GLU A 1 128 ? 6.567 22.510 -18.181 1.00 9.21 128 GLU A C 1
ATOM 1981 O O . GLU A 1 128 ? 5.725 22.997 -18.929 1.00 9.24 128 GLU A O 1
ATOM 1993 N N . HIS A 1 129 ? 7.597 23.185 -17.697 1.00 9.08 129 HIS A N 1
ATOM 1994 C CA . HIS A 1 129 ? 7.873 24.589 -17.986 1.00 8.66 129 HIS A CA 1
ATOM 1995 C C . HIS A 1 129 ? 8.785 24.721 -19.195 1.00 8.29 129 HIS A C 1
ATOM 1996 O O . HIS A 1 129 ? 9.310 23.747 -19.748 1.00 9.07 129 HIS A O 1
ATOM 2011 N N . LEU A 1 130 ? 8.978 25.967 -19.612 1.00 9.95 130 LEU A N 1
ATOM 2012 C CA . LEU A 1 130 ? 9.707 26.253 -20.824 1.00 9.92 130 LEU A CA 1
ATOM 2013 C C . LEU A 1 130 ? 11.121 25.709 -20.850 1.00 9.43 130 LEU A C 1
ATOM 2014 O O . LEU A 1 130 ? 11.535 25.179 -21.887 1.00 10.22 130 LEU A O 1
ATOM 2030 N N . SER A 1 131 ? 11.877 25.807 -19.757 1.00 10.13 131 SER A N 1
ATOM 2031 C CA . SER A 1 131 ? 13.243 25.318 -19.783 1.00 10.99 131 SER A CA 1
ATOM 2032 C C . SER A 1 131 ? 13.299 23.840 -20.131 1.00 9.11 131 SER A C 1
ATOM 2033 O O . SER A 1 131 ? 14.105 23.426 -20.938 1.00 9.61 131 SER A O 1
ATOM 2041 N N . GLU A 1 132 ? 12.455 23.039 -19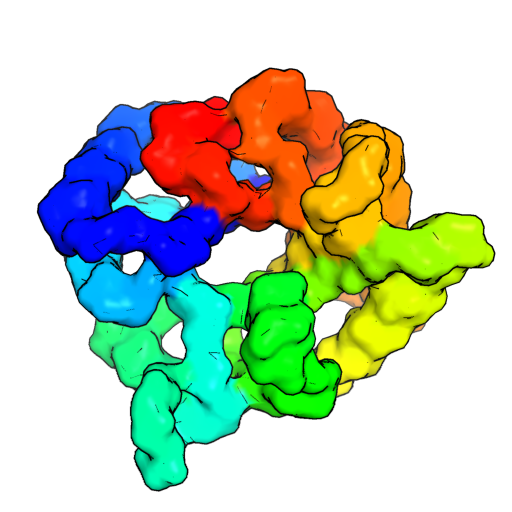.493 1.00 9.38 132 GLU A N 1
ATOM 2042 C CA . GLU A 1 132 ? 12.488 21.607 -19.725 1.00 9.33 132 GLU A CA 1
ATOM 2043 C C . GLU A 1 132 ? 12.009 21.268 -21.139 1.00 8.73 132 GLU A C 1
ATOM 2044 O O . GLU A 1 132 ? 12.544 20.375 -21.763 1.00 9.97 132 GLU A O 1
ATOM 2056 N N . ARG A 1 133 ? 11.026 22.002 -21.628 1.00 8.45 133 ARG A N 1
ATOM 2057 C CA . ARG A 1 133 ? 10.583 21.833 -23.016 1.00 9.06 133 ARG A CA 1
ATOM 2058 C C . ARG A 1 133 ? 11.741 22.131 -23.977 1.00 9.14 133 ARG A C 1
ATOM 2059 O O . ARG A 1 133 ? 12.035 21.316 -24.864 1.00 10.71 133 ARG A O 1
ATOM 2080 N N . GLU A 1 134 ? 12.418 23.252 -23.788 1.00 9.29 134 GLU A N 1
ATOM 2081 C CA . GLU A 1 134 ? 13.496 23.613 -24.694 1.00 10.01 134 GLU A CA 1
ATOM 2082 C C . GLU A 1 134 ? 14.688 22.662 -24.615 1.00 9.84 134 GLU A C 1
ATOM 2083 O O . GLU A 1 134 ? 15.381 22.425 -25.617 1.00 11.74 134 GLU A O 1
ATOM 2095 N N . ALA A 1 135 ? 14.924 22.094 -23.434 1.00 9.48 135 ALA A N 1
ATOM 2096 C CA . ALA A 1 135 ? 16.019 21.158 -23.230 1.00 10.11 135 ALA A CA 1
ATOM 2097 C C . ALA A 1 135 ? 15.698 19.793 -23.802 1.00 10.19 135 ALA A C 1
ATOM 2098 O O . ALA A 1 135 ? 16.556 18.936 -23.818 1.00 11.98 135 ALA A O 1
ATOM 2105 N N . GLY A 1 136 ? 14.481 19.557 -24.256 1.00 10.55 136 GLY A N 1
ATOM 2106 C CA . GLY A 1 136 ? 14.122 18.231 -24.737 1.00 12.06 136 GLY A CA 1
ATOM 2107 C C . GLY A 1 136 ? 13.892 17.250 -23.613 1.00 10.47 136 GLY A C 1
ATOM 2108 O O . GLY A 1 136 ? 14.072 16.024 -23.817 1.00 14.21 136 GLY A O 1
ATOM 2112 N N . LYS A 1 137 ? 13.506 17.743 -22.447 1.00 9.59 137 LYS A N 1
ATOM 2113 C CA . LYS A 1 137 ? 13.343 16.909 -21.258 1.00 10.82 137 LYS A CA 1
ATOM 2114 C C . LYS A 1 137 ? 11.935 16.951 -20.711 1.00 11.32 137 LYS A C 1
ATOM 2115 O O . LYS A 1 137 ? 11.704 16.714 -19.522 1.00 12.15 137 LYS A O 1
ATOM 2134 N N . ALA A 1 138 ? 10.960 17.244 -21.561 1.00 9.97 138 ALA A N 1
ATOM 2135 C CA . ALA A 1 138 ? 9.574 17.287 -21.119 1.00 11.46 138 ALA A CA 1
ATOM 2136 C C . ALA A 1 138 ? 9.082 15.960 -20.540 1.00 11.23 138 ALA A C 1
ATOM 2137 O O . ALA A 1 138 ? 8.432 15.909 -19.490 1.00 11.93 138 ALA A O 1
ATOM 2144 N N A SER A 1 139 ? 9.400 14.866 -21.203 0.52 11.42 139 SER A N 1
ATOM 2145 N N B SER A 1 139 ? 9.374 14.883 -21.249 0.48 11.55 139 SER A N 1
ATOM 2146 C CA A SER A 1 139 ? 8.894 13.583 -20.742 0.52 12.25 139 SER A CA 1
ATOM 2147 C CA B SER A 1 139 ? 8.959 13.562 -20.804 0.48 12.04 139 SER A CA 1
ATOM 2148 C C A SER A 1 139 ? 9.531 13.137 -19.432 0.52 12.78 139 SER A C 1
ATOM 2149 C C B SER A 1 139 ? 9.494 13.258 -19.416 0.48 11.99 139 SER A C 1
ATOM 2150 O O A SER A 1 139 ? 8.889 12.489 -18.600 0.52 11.96 139 SER A O 1
ATOM 2151 O O B SER A 1 139 ? 8.743 12.819 -18.530 0.48 13.06 139 SER A O 1
ATOM 2166 N N . GLU A 1 140 ? 10.793 13.478 -19.228 1.00 12.72 140 GLU A N 1
ATOM 2167 C CA . GLU A 1 140 ? 11.433 13.218 -17.952 1.00 13.09 140 GLU A CA 1
ATOM 2168 C C . GLU A 1 140 ? 10.778 14.015 -16.826 1.00 12.68 140 GLU A C 1
ATOM 2169 O O . GLU A 1 140 ? 10.575 13.499 -15.720 1.00 13.15 140 GLU A O 1
ATOM 2182 N N . PHE A 1 141 ? 10.480 15.288 -17.075 1.00 11.43 141 PHE A N 1
ATOM 2183 C CA . PHE A 1 141 ? 9.902 16.116 -16.042 1.00 10.84 141 PHE A CA 1
ATOM 2184 C C . PHE A 1 141 ? 8.499 15.599 -15.671 1.00 12.31 141 PHE A C 1
ATOM 2185 O O . PHE A 1 141 ? 8.154 15.484 -14.497 1.00 11.94 141 PHE A O 1
ATOM 2202 N N . VAL A 1 142 ? 7.668 15.344 -16.683 1.00 10.37 142 VAL A N 1
ATOM 2203 C CA . VAL A 1 142 ? 6.305 14.871 -16.450 1.00 10.49 142 VAL A CA 1
ATOM 2204 C C . VAL A 1 142 ? 6.333 13.483 -15.817 1.00 11.59 142 VAL A C 1
ATOM 2205 O O . VAL A 1 142 ? 5.561 13.198 -14.886 1.00 12.27 142 VAL A O 1
ATOM 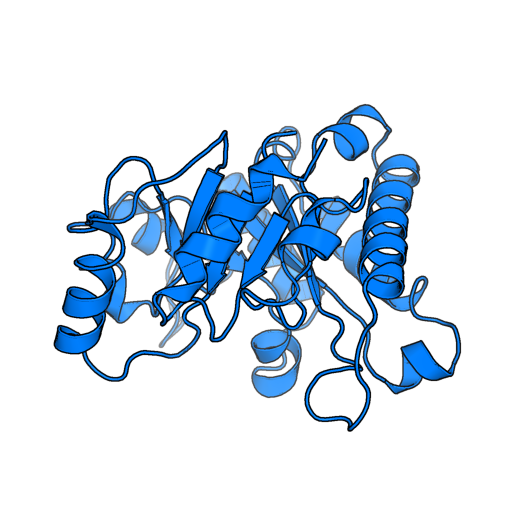2218 N N . SER A 1 143 ? 7.256 12.635 -16.226 1.00 11.68 143 SER A N 1
ATOM 2219 C CA . SER A 1 143 ? 7.360 11.321 -15.592 1.00 12.59 143 SER A CA 1
ATOM 2220 C C . SER A 1 143 ? 7.660 11.438 -14.104 1.00 13.10 143 SER A C 1
ATOM 2221 O O . SER A 1 143 ? 7.077 10.706 -13.298 1.00 13.58 143 SER A O 1
ATOM 2229 N N . ALA A 1 144 ? 8.560 12.313 -13.699 1.00 12.46 144 ALA A N 1
ATOM 2230 C CA . ALA A 1 144 ? 8.846 12.463 -12.286 1.00 13.57 144 ALA A CA 1
ATOM 2231 C C . ALA A 1 144 ? 7.587 12.867 -11.529 1.00 12.33 144 ALA A C 1
ATOM 2232 O O . ALA A 1 144 ? 7.351 12.390 -10.422 1.00 13.38 144 ALA A O 1
ATOM 2239 N N . GLN A 1 145 ? 6.784 13.763 -12.109 1.00 10.94 145 GLN A N 1
ATOM 2240 C CA . GLN A 1 145 ? 5.550 14.187 -11.455 1.00 11.36 145 GLN A CA 1
ATOM 2241 C C . GLN A 1 145 ? 4.568 13.023 -11.321 1.00 11.28 145 GLN A C 1
ATOM 2242 O O . GLN A 1 145 ? 3.937 12.836 -10.267 1.00 12.49 145 GLN A O 1
ATOM 2256 N N . ILE A 1 146 ? 4.383 12.283 -12.402 1.00 10.49 146 ILE A N 1
ATOM 2257 C CA . ILE A 1 146 ? 3.444 11.145 -12.388 1.00 11.72 146 ILE A CA 1
ATOM 2258 C C . ILE A 1 146 ? 3.951 10.045 -11.461 1.00 12.35 146 ILE A C 1
ATOM 2259 O O . ILE A 1 146 ? 3.159 9.415 -10.757 1.00 12.18 146 ILE A O 1
ATOM 2275 N N . GLU A 1 147 ? 5.256 9.827 -11.413 1.00 12.11 147 GLU A N 1
ATOM 2276 C CA . GLU A 1 147 ? 5.820 8.837 -10.510 1.00 14.35 147 GLU A CA 1
ATOM 2277 C C . GLU A 1 147 ? 5.673 9.217 -9.039 1.00 13.52 147 GLU A C 1
ATOM 2278 O O . GLU A 1 147 ? 5.649 8.327 -8.187 1.00 14.96 147 GLU A O 1
ATOM 2290 N N . LYS A 1 148 ? 5.573 10.502 -8.719 1.00 13.57 148 LYS A N 1
ATOM 2291 C CA . LYS A 1 148 ? 5.232 10.906 -7.352 1.00 14.62 148 LYS A CA 1
ATOM 2292 C C . LYS A 1 148 ? 3.750 10.700 -7.044 1.00 12.13 148 LYS A C 1
ATOM 2293 O O . LYS A 1 148 ? 3.383 10.397 -5.904 1.00 15.57 148 LYS A O 1
ATOM 2297 N N . MET A 1 149 ? 2.903 10.839 -8.050 1.00 11.74 149 MET A N 1
ATOM 2298 C CA . MET A 1 149 ? 1.467 10.627 -7.876 1.00 10.93 149 MET A CA 1
ATOM 2299 C C . MET A 1 149 ? 1.102 9.148 -7.694 1.00 10.39 149 MET A C 1
ATOM 2300 O O . MET A 1 149 ? 0.265 8.793 -6.866 1.00 11.91 149 MET A O 1
ATOM 2314 N N . ILE A 1 150 ? 1.742 8.281 -8.468 1.00 11.76 150 ILE A N 1
ATOM 2315 C CA . ILE A 1 150 ? 1.358 6.874 -8.524 1.00 11.68 150 ILE A CA 1
ATOM 2316 C C . ILE A 1 150 ? 1.250 6.202 -7.132 1.00 12.79 150 ILE A C 1
ATOM 2317 O O . ILE A 1 150 ? 0.240 5.563 -6.851 1.00 12.97 150 ILE A O 1
ATOM 2333 N N . PRO A 1 151 ? 2.262 6.324 -6.253 1.00 13.15 151 PRO A N 1
ATOM 2334 C CA . PRO A 1 151 ? 2.164 5.601 -4.974 1.00 15.20 151 PRO A CA 1
ATOM 2335 C C . PRO A 1 151 ? 1.091 6.160 -4.037 1.00 15.03 151 PRO A C 1
ATOM 2336 O O . PRO A 1 151 ? 0.740 5.521 -3.052 1.00 16.95 151 PRO A O 1
ATOM 2347 N N . ALA A 1 152 ? 0.588 7.354 -4.326 1.00 13.23 152 ALA A N 1
ATOM 2348 C CA . ALA A 1 152 ? -0.489 7.947 -3.537 1.00 13.19 152 ALA A CA 1
ATOM 2349 C C . ALA A 1 152 ? -1.840 7.308 -3.818 1.00 14.31 152 ALA A C 1
ATOM 2350 O O . ALA A 1 152 ? -2.739 7.374 -2.984 1.00 14.82 152 ALA A O 1
ATOM 2357 N N . ILE A 1 153 ? -2.005 6.693 -4.991 1.00 11.87 153 ILE A N 1
ATOM 2358 C CA . ILE A 1 153 ? -3.312 6.192 -5.381 1.00 10.97 153 ILE A CA 1
ATOM 2359 C C . ILE A 1 153 ? -3.612 4.923 -4.596 1.00 11.54 153 ILE A C 1
ATOM 2360 O O . ILE A 1 153 ? -2.929 3.892 -4.764 1.00 12.98 153 ILE A O 1
ATOM 2376 N N . PRO A 1 154 ? -4.638 4.907 -3.726 1.00 12.31 154 PRO A N 1
ATOM 2377 C CA . PRO A 1 154 ? -4.895 3.672 -2.963 1.00 14.01 154 PRO A CA 1
ATOM 2378 C C . PRO A 1 154 ? -5.335 2.552 -3.847 1.00 13.67 154 PRO A C 1
ATOM 2379 O O . PRO A 1 154 ? -5.834 2.741 -4.963 1.00 14.37 154 PRO A O 1
ATOM 2390 N N . ALA A 1 155 ? -5.132 1.349 -3.325 1.00 15.16 155 ALA A N 1
ATOM 2391 C CA . ALA A 1 155 ? -5.548 0.136 -4.006 1.00 15.76 155 ALA A CA 1
ATOM 2392 C C . ALA A 1 155 ? -7.004 0.269 -4.418 1.00 15.42 155 ALA A C 1
ATOM 2393 O O . ALA A 1 155 ? -7.869 0.638 -3.615 1.00 17.56 155 ALA A O 1
ATOM 2400 N N . GLY A 1 156 ? -7.283 0.014 -5.686 1.00 16.56 156 GLY A N 1
ATOM 2401 C CA . GLY A 1 156 ? -8.665 0.034 -6.132 1.00 15.64 156 GLY A CA 1
ATOM 2402 C C . GLY A 1 156 ? -9.244 1.381 -6.524 1.00 17.06 156 GLY A C 1
ATOM 2403 O O . GLY A 1 156 ? -10.439 1.448 -6.807 1.00 20.18 156 GLY A O 1
ATOM 2407 N N . LYS A 1 157 ? -8.436 2.442 -6.539 1.00 12.98 157 LYS A N 1
ATOM 2408 C CA . LYS A 1 157 ? -8.954 3.786 -6.745 1.00 12.45 157 LYS A CA 1
ATOM 2409 C C . LYS A 1 157 ? -8.644 4.397 -8.104 1.00 13.34 157 LYS A C 1
ATOM 2410 O O . LYS A 1 157 ? -8.996 5.556 -8.332 1.00 11.88 157 LYS A O 1
ATOM 2429 N N . TRP A 1 158 ? -8.062 3.635 -9.039 1.00 12.91 158 TRP A N 1
ATOM 2430 C CA . TRP A 1 158 ? -7.729 4.245 -10.324 1.00 12.78 158 TRP A CA 1
ATOM 2431 C C . TRP A 1 158 ? -8.948 4.634 -11.161 1.00 11.30 158 TRP A C 1
ATOM 2432 O O . TRP A 1 158 ? -8.847 5.494 -12.023 1.00 12.01 158 TRP A O 1
ATOM 2453 N N . ASP A 1 159 ? -10.094 4.027 -10.902 1.00 11.87 159 ASP A N 1
ATOM 2454 C CA . ASP A 1 159 ? -11.345 4.421 -11.539 1.00 12.50 159 ASP A CA 1
ATOM 2455 C C . ASP A 1 159 ? -11.737 5.846 -11.202 1.00 12.08 159 ASP A C 1
ATOM 2456 O O . ASP A 1 159 ? -12.514 6.442 -11.937 1.00 14.13 159 ASP A O 1
ATOM 2465 N N . ASP A 1 160 ? -11.168 6.401 -10.133 1.00 10.28 160 ASP A N 1
ATOM 2466 C CA . ASP A 1 160 ? -11.508 7.724 -9.611 1.00 9.73 160 ASP A CA 1
ATOM 2467 C C . ASP A 1 160 ? -10.426 8.766 -9.866 1.00 9.40 160 ASP A C 1
ATOM 2468 O O . ASP A 1 160 ? -10.463 9.836 -9.266 1.00 9.93 160 ASP A O 1
ATOM 2477 N N . VAL A 1 161 ? -9.509 8.476 -10.782 1.00 9.54 161 VAL A N 1
ATOM 2478 C CA . VAL A 1 161 ? -8.429 9.361 -11.155 1.00 8.82 161 VAL A CA 1
ATOM 2479 C C . VAL A 1 161 ? -8.537 9.769 -12.611 1.00 8.24 161 VAL A C 1
ATOM 2480 O O . VAL A 1 161 ? -8.670 8.912 -13.485 1.00 9.02 161 VAL A O 1
ATOM 2493 N N . VAL A 1 162 ? -8.446 11.069 -12.865 1.00 7.96 162 VAL A N 1
ATOM 2494 C CA . VAL A 1 162 ? -8.275 11.644 -14.192 1.00 6.74 162 VAL A CA 1
ATOM 2495 C C . VAL A 1 162 ? -6.996 12.473 -14.141 1.00 6.95 162 VAL A C 1
ATOM 2496 O O . VAL A 1 162 ? -6.741 13.112 -13.109 1.00 7.90 162 VAL A O 1
ATOM 2509 N N . ILE A 1 163 ? -6.193 12.466 -15.195 1.00 7.30 163 ILE A N 1
ATOM 2510 C CA . ILE A 1 163 ? -4.951 13.248 -15.228 1.00 6.51 163 ILE A CA 1
ATOM 2511 C C . ILE A 1 163 ? -5.076 14.331 -16.276 1.00 7.14 163 ILE A C 1
ATOM 2512 O O . ILE A 1 163 ? -5.555 14.054 -17.371 1.00 8.42 163 ILE A O 1
ATOM 2528 N N . ALA A 1 164 ? -4.666 15.552 -15.965 1.00 6.83 164 ALA A N 1
ATOM 2529 C CA . ALA A 1 164 ? -4.653 16.651 -16.927 1.00 6.41 164 ALA A CA 1
ATOM 2530 C C . ALA A 1 164 ? -3.229 17.102 -17.199 1.00 6.89 164 ALA A C 1
ATOM 2531 O O . ALA A 1 164 ? -2.462 17.376 -16.256 1.00 8.81 164 ALA A O 1
ATOM 2538 N N . TYR A 1 165 ? -2.863 17.203 -18.462 1.00 7.00 165 TYR A N 1
ATOM 2539 C CA . TYR A 1 165 ? -1.578 17.739 -18.881 1.00 6.59 165 TYR A CA 1
ATOM 2540 C C . TYR A 1 165 ? -1.693 19.218 -19.247 1.00 6.94 165 TYR A C 1
ATOM 2541 O O . TYR A 1 165 ? -2.464 19.594 -20.152 1.00 7.41 165 TYR A O 1
ATOM 2559 N N . GLU A 1 166 ? -0.887 20.036 -18.592 1.00 6.90 166 GLU A N 1
ATOM 2560 C CA . GLU A 1 166 ? -0.849 21.492 -18.796 1.00 7.47 166 GLU A CA 1
ATOM 2561 C C . GLU A 1 166 ? 0.487 21.846 -19.435 1.00 7.41 166 GLU A C 1
ATOM 2562 O O . GLU A 1 166 ? 1.537 21.681 -18.813 1.00 7.63 166 GLU A O 1
ATOM 2574 N N . PRO A 1 167 ? 0.468 22.380 -20.662 1.00 7.57 167 PRO A N 1
ATOM 2575 C CA . PRO A 1 167 ? 1.707 22.823 -21.283 1.00 7.76 167 PRO A CA 1
ATOM 2576 C C . PRO A 1 167 ? 2.110 24.186 -20.702 1.00 7.25 167 PRO A C 1
ATOM 2577 O O . PRO A 1 167 ? 1.865 25.237 -21.316 1.00 8.06 167 PRO A O 1
ATOM 2588 N N . ILE A 1 168 ? 2.725 24.190 -19.549 1.00 7.58 168 ILE A N 1
ATOM 2589 C CA . ILE A 1 168 ? 3.013 25.427 -18.837 1.00 8.36 168 ILE A CA 1
ATOM 2590 C C . ILE A 1 168 ? 3.983 26.278 -19.664 1.00 8.46 168 ILE A C 1
ATOM 2591 O O . ILE A 1 168 ? 3.916 27.528 -19.637 1.00 10.17 168 ILE A O 1
ATOM 2607 N N . TRP A 1 169 ? 4.824 25.634 -20.447 1.00 8.59 169 TRP A N 1
ATOM 2608 C CA . TRP A 1 169 ? 5.717 26.291 -21.384 1.00 9.35 169 TRP A CA 1
ATOM 2609 C C . TRP A 1 169 ? 5.016 27.134 -22.424 1.00 8.85 169 TRP A C 1
ATOM 2610 O O . TRP A 1 169 ? 5.714 27.893 -23.124 1.00 10.68 169 TRP A O 1
ATOM 2631 N N . ALA A 1 170 ? 3.711 26.981 -22.572 1.00 8.54 170 ALA A N 1
ATOM 2632 C CA . ALA A 1 170 ? 2.913 27.748 -23.519 1.00 9.95 170 ALA A CA 1
ATOM 2633 C C . ALA A 1 170 ? 1.998 28.756 -22.819 1.00 11.51 170 ALA A C 1
ATOM 2634 O O . ALA A 1 170 ? 1.146 29.351 -23.498 1.00 15.34 170 ALA A O 1
ATOM 2641 N N . ILE A 1 171 ? 2.191 29.010 -21.539 1.00 11.18 171 ILE A N 1
ATOM 2642 C CA . ILE A 1 171 ? 1.379 29.988 -20.793 1.00 12.90 171 ILE A CA 1
ATOM 2643 C C . ILE A 1 171 ? 2.180 31.201 -20.505 1.00 13.84 171 ILE A C 1
ATOM 2644 O O . ILE A 1 171 ? 3.077 31.217 -19.669 1.00 15.86 171 ILE A O 1
ATOM 2660 N N . GLY A 1 172 ? 1.871 32.281 -21.213 1.00 13.13 172 GLY A N 1
ATOM 2661 C CA . GLY A 1 172 ? 2.522 33.536 -20.950 1.00 14.96 172 GLY A CA 1
ATOM 2662 C C . GLY A 1 172 ? 3.992 33.572 -21.300 1.00 12.49 172 GLY A C 1
ATOM 2663 O O . GLY A 1 172 ? 4.746 34.345 -20.740 1.00 14.60 172 GLY A O 1
ATOM 2667 N N . THR A 1 173 ? 4.403 32.744 -22.259 1.00 11.90 173 THR A N 1
ATOM 2668 C CA . THR A 1 173 ? 5.805 32.640 -22.634 1.00 11.32 173 THR A CA 1
ATOM 2669 C C . THR A 1 173 ? 6.087 33.177 -24.040 1.00 11.06 173 THR A C 1
ATOM 2670 O O . THR A 1 173 ? 7.226 33.277 -24.424 1.00 13.60 173 THR A O 1
ATOM 2681 N N . GLY A 1 174 ? 5.057 33.407 -24.834 1.00 10.81 174 GLY A N 1
ATOM 2682 C CA . GLY A 1 174 ? 5.257 33.749 -26.228 1.00 11.10 174 GLY A CA 1
ATOM 2683 C C . GLY A 1 174 ? 5.372 32.557 -27.147 1.00 10.52 174 GLY A C 1
ATOM 2684 O O . GLY A 1 174 ? 5.676 32.738 -28.331 1.00 11.59 174 GLY A O 1
ATOM 2688 N N . LYS A 1 175 ? 5.156 31.354 -26.609 1.00 10.30 175 LYS A N 1
ATOM 2689 C CA . LYS A 1 175 ? 5.144 30.148 -27.419 1.00 9.81 175 LYS A CA 1
ATOM 2690 C C . LYS A 1 175 ? 3.774 29.512 -27.385 1.00 10.27 175 LYS A C 1
ATOM 2691 O O . LYS A 1 175 ? 3.076 29.613 -26.376 1.00 11.90 175 LYS A O 1
ATOM 2710 N N . VAL A 1 176 ? 3.376 28.878 -28.477 1.00 10.13 176 VAL A N 1
ATOM 2711 C CA . VAL A 1 176 ? 2.074 28.232 -28.568 1.00 11.84 176 VAL A CA 1
ATOM 2712 C C . VAL A 1 176 ? 2.256 26.725 -28.797 1.00 10.22 176 VAL A C 1
ATOM 2713 O O . VAL A 1 176 ? 3.192 26.275 -29.454 1.00 10.53 176 VAL A O 1
ATOM 2726 N N . ALA A 1 177 ? 1.324 25.965 -28.253 1.00 10.70 177 ALA A N 1
ATOM 2727 C CA . ALA A 1 177 ? 1.307 24.510 -28.404 1.00 11.40 177 ALA A CA 1
ATOM 2728 C C . ALA A 1 177 ? 0.537 24.128 -29.642 1.00 11.50 177 ALA A C 1
ATOM 2729 O O . ALA A 1 177 ? -0.466 24.777 -30.006 1.00 16.08 177 ALA A O 1
ATOM 2736 N N . SER A 1 178 ? 0.979 23.077 -30.314 1.00 13.30 178 SER A N 1
ATOM 2737 C CA . SER A 1 178 ? 0.260 22.503 -31.451 1.00 13.44 178 SER A CA 1
ATOM 2738 C C . SER A 1 178 ? -0.622 21.327 -30.994 1.00 11.28 178 SER A C 1
ATOM 2739 O O . SER A 1 178 ? -0.487 20.784 -29.912 1.00 12.21 178 SER A O 1
ATOM 2747 N N . THR A 1 179 ? -1.501 20.922 -31.891 1.00 12.67 179 THR A N 1
ATOM 2748 C CA . THR A 1 179 ? -2.332 19.756 -31.673 1.00 12.88 179 THR A CA 1
ATOM 2749 C C . THR A 1 179 ? -1.438 18.540 -31.474 1.00 11.00 179 THR A C 1
ATOM 2750 O O . THR A 1 179 ? -1.684 17.710 -30.584 1.00 12.12 179 THR A O 1
ATOM 2761 N N . GLN A 1 180 ? -0.386 18.430 -32.274 1.00 12.00 180 GLN A N 1
ATOM 2762 C CA . GLN A 1 180 ? 0.555 17.331 -32.142 1.00 12.77 180 GLN A CA 1
ATOM 2763 C C . GLN A 1 180 ? 1.255 17.320 -30.785 1.00 12.07 180 GLN A C 1
ATOM 2764 O O . GLN A 1 180 ? 1.483 16.239 -30.218 1.00 11.29 180 GLN A O 1
ATOM 2768 N N . ASP A 1 181 ? 1.571 18.484 -30.231 1.00 11.01 181 ASP A N 1
ATOM 2769 C CA . ASP A 1 181 ? 2.182 18.540 -28.913 1.00 11.25 181 ASP A CA 1
ATOM 2770 C C . ASP A 1 181 ? 1.241 17.939 -27.873 1.00 10.70 181 ASP A C 1
ATOM 2771 O O . ASP A 1 181 ? 1.696 17.251 -26.949 1.00 11.22 181 ASP A O 1
ATOM 2780 N N . ALA A 1 182 ? -0.050 18.234 -27.968 1.00 9.80 182 ALA A N 1
ATOM 2781 C CA . ALA A 1 182 ? -1.037 17.714 -27.037 1.00 10.47 182 ALA A CA 1
ATOM 2782 C C . ALA A 1 182 ? -1.092 16.185 -27.094 1.00 9.26 182 ALA A C 1
ATOM 2783 O O . ALA A 1 182 ? -1.045 15.488 -26.080 1.00 10.30 182 ALA A O 1
ATOM 2790 N N . GLN A 1 183 ? -1.214 15.656 -28.304 1.00 9.21 183 GLN A N 1
ATOM 2791 C CA . GLN A 1 183 ? -1.274 14.212 -28.493 1.00 8.73 183 GLN A CA 1
ATOM 2792 C C . GLN A 1 183 ? -0.016 13.557 -27.959 1.00 7.94 183 GLN A C 1
ATOM 2793 O O . GLN A 1 183 ? -0.075 12.554 -27.258 1.00 9.04 183 GLN A O 1
ATOM 2807 N N . GLU A 1 184 ? 1.139 14.116 -28.290 1.00 8.33 184 GLU A N 1
ATOM 2808 C CA . GLU A 1 184 ? 2.386 13.498 -27.882 1.00 9.46 184 GLU A CA 1
ATOM 2809 C C . GLU A 1 184 ? 2.522 13.405 -26.374 1.00 8.81 184 GLU A C 1
ATOM 2810 O O . GLU A 1 184 ? 2.955 12.383 -25.853 1.00 9.25 184 GLU A O 1
ATOM 2814 N N . MET A 1 185 ? 2.150 14.454 -25.661 1.00 7.89 185 MET A N 1
ATOM 2815 C CA . MET A 1 185 ? 2.308 14.426 -24.199 1.00 9.25 185 MET A CA 1
ATOM 2816 C C . MET A 1 185 ? 1.272 13.564 -23.518 1.00 8.16 185 MET A C 1
ATOM 2817 O O . MET A 1 185 ? 1.576 12.905 -22.532 1.00 9.65 185 MET A O 1
ATOM 2831 N N . CYS A 1 186 ? 0.044 13.529 -24.039 1.00 8.10 186 CYS A N 1
ATOM 2832 C CA . CYS A 1 186 ? -0.950 12.602 -23.481 1.00 8.38 186 CYS A CA 1
ATOM 2833 C C . CYS A 1 186 ? -0.523 11.163 -23.679 1.00 7.83 186 CYS A C 1
ATOM 2834 O O . CYS A 1 186 ? -0.684 10.331 -22.768 1.00 8.76 186 CYS A O 1
ATOM 2842 N N . LYS A 1 187 ? 0.070 10.857 -24.830 1.00 8.20 187 LYS A N 1
ATOM 2843 C CA . LYS A 1 187 ? 0.619 9.523 -25.069 1.00 9.49 187 LYS A CA 1
ATOM 2844 C C . LYS A 1 187 ? 1.799 9.212 -24.133 1.00 9.26 187 LYS A C 1
ATOM 2845 O O . LYS A 1 187 ? 1.910 8.105 -23.603 1.00 9.52 187 LYS A O 1
ATOM 2864 N N . VAL A 1 188 ? 2.670 10.191 -23.896 1.00 9.72 188 VAL A N 1
ATOM 2865 C CA . VAL A 1 188 ? 3.754 9.990 -22.948 1.00 10.17 188 VAL A CA 1
ATOM 2866 C C . VAL A 1 188 ? 3.199 9.575 -21.577 1.00 8.61 188 VAL A C 1
ATOM 2867 O O . VAL A 1 188 ? 3.693 8.639 -20.948 1.00 9.41 188 VAL A O 1
ATOM 2880 N N . ILE A 1 189 ? 2.165 10.272 -21.106 1.00 8.68 189 ILE A N 1
ATOM 2881 C CA . ILE A 1 189 ? 1.592 9.937 -19.812 1.00 8.62 189 ILE A CA 1
ATOM 2882 C C . ILE A 1 189 ? 0.982 8.522 -19.808 1.00 7.63 189 ILE A C 1
ATOM 2883 O O . ILE A 1 189 ? 1.169 7.764 -18.874 1.00 8.70 189 ILE A O 1
ATOM 2899 N N . ARG A 1 190 ? 0.248 8.201 -20.863 1.00 8.04 190 ARG A N 1
ATOM 2900 C CA . ARG A 1 190 ? -0.356 6.871 -20.932 1.00 8.42 190 ARG A CA 1
ATOM 2901 C C . ARG A 1 190 ? 0.706 5.788 -20.905 1.00 8.68 190 ARG A C 1
ATOM 2902 O O . ARG A 1 190 ? 0.523 4.763 -20.234 1.00 9.32 190 ARG A O 1
ATOM 2923 N N . ASP A 1 191 ? 1.814 6.013 -21.595 1.00 8.91 191 ASP A N 1
ATOM 2924 C CA . ASP A 1 191 ? 2.886 5.020 -21.597 1.00 10.22 191 ASP A CA 1
ATOM 2925 C C . ASP A 1 191 ? 3.590 4.906 -20.250 1.00 9.70 191 ASP A C 1
ATOM 2926 O O . ASP A 1 191 ? 4.016 3.809 -19.862 1.00 10.93 191 ASP A O 1
ATOM 2935 N N . ILE A 1 192 ? 3.722 6.001 -19.521 1.00 10.41 192 ILE A N 1
ATOM 2936 C CA . ILE A 1 192 ? 4.256 5.925 -18.165 1.00 12.15 192 ILE A CA 1
ATOM 2937 C C . ILE A 1 192 ? 3.329 5.057 -17.294 1.00 10.50 192 ILE A C 1
ATOM 2938 O O . ILE A 1 192 ? 3.780 4.183 -16.548 1.00 12.12 192 ILE A O 1
ATOM 2954 N N . LEU A 1 193 ? 2.030 5.334 -17.346 1.00 9.73 193 LEU A N 1
ATOM 2955 C CA . LEU A 1 193 ? 1.084 4.504 -16.616 1.00 10.81 193 LEU A CA 1
ATOM 2956 C C . LEU A 1 193 ? 1.232 3.044 -17.009 1.00 10.03 193 LEU A C 1
ATOM 2957 O O . LEU A 1 193 ? 1.283 2.159 -16.150 1.00 11.55 193 LEU A O 1
ATOM 2973 N N . ALA A 1 194 ? 1.309 2.755 -18.302 1.00 10.03 194 ALA A N 1
ATOM 2974 C CA . ALA A 1 194 ? 1.385 1.372 -18.731 1.00 12.10 194 ALA A CA 1
ATOM 2975 C C . ALA A 1 194 ? 2.618 0.690 -18.163 1.00 12.25 194 ALA A C 1
ATOM 2976 O O . ALA A 1 194 ? 2.542 -0.452 -17.693 1.00 13.48 194 ALA A O 1
ATOM 2983 N N . ALA A 1 195 ? 3.737 1.393 -18.143 1.00 11.25 195 ALA A N 1
ATOM 2984 C CA . ALA A 1 195 ? 5.017 0.829 -17.701 1.00 14.41 195 ALA A CA 1
ATOM 2985 C C . ALA A 1 195 ? 5.062 0.669 -16.189 1.00 13.99 195 ALA A C 1
ATOM 2986 O O . ALA A 1 195 ? 5.701 -0.279 -15.687 1.00 16.21 195 ALA A O 1
ATOM 2993 N N . LYS A 1 196 ? 4.407 1.547 -15.445 1.00 13.78 196 LYS A N 1
ATOM 2994 C CA . LYS A 1 196 ? 4.532 1.560 -13.986 1.00 16.31 196 LYS A CA 1
ATOM 2995 C C . LYS A 1 196 ? 3.384 0.832 -13.277 1.00 17.50 196 LYS A C 1
ATOM 2996 O O . LYS A 1 196 ? 3.624 0.148 -12.259 1.00 22.91 196 LYS A O 1
ATOM 3000 N N . VAL A 1 197 ? 2.152 0.933 -13.773 1.00 15.02 197 VAL A N 1
ATOM 3001 C CA . VAL A 1 197 ? 0.999 0.280 -13.137 1.00 14.44 197 VAL A CA 1
ATOM 3002 C C . VAL A 1 197 ? 0.212 -0.657 -14.059 1.00 15.03 197 VAL A C 1
ATOM 3003 O O . VAL A 1 197 ? -0.738 -1.318 -13.630 1.00 17.07 197 VAL A O 1
ATOM 3016 N N . GLY A 1 198 ? 0.585 -0.746 -15.319 1.00 14.58 198 GLY A N 1
ATOM 3017 C CA . GLY A 1 198 ? 0.024 -1.765 -16.181 1.00 15.31 198 GLY A CA 1
ATOM 3018 C C . GLY A 1 198 ? -0.957 -1.263 -17.218 1.00 12.21 198 GLY A C 1
ATOM 3019 O O . GLY A 1 198 ? -1.537 -0.178 -17.099 1.00 12.02 198 GLY A O 1
ATOM 3023 N N . ALA A 1 199 ? -1.148 -2.075 -18.238 1.00 12.22 199 ALA A N 1
ATOM 3024 C CA . ALA A 1 199 ? -1.936 -1.732 -19.376 1.00 12.53 199 ALA A CA 1
ATOM 3025 C C . ALA A 1 199 ? -3.402 -1.568 -19.030 1.00 11.98 199 ALA A C 1
ATOM 3026 O O . ALA A 1 199 ? -4.074 -0.703 -19.607 1.00 12.05 199 ALA A O 1
ATOM 3033 N N . ASP A 1 200 ? -3.938 -2.373 -18.104 1.00 11.70 200 ASP A N 1
ATOM 3034 C CA . ASP A 1 200 ? -5.362 -2.247 -17.779 1.00 13.47 200 ASP A CA 1
ATOM 3035 C C . ASP A 1 200 ? -5.684 -0.865 -17.246 1.00 13.37 200 ASP A C 1
ATOM 3036 O O . ASP A 1 200 ? -6.647 -0.220 -17.657 1.00 14.40 200 ASP A O 1
ATOM 3040 N N . ILE A 1 201 ? -4.863 -0.397 -16.329 1.00 12.09 201 ILE A N 1
ATOM 3041 C CA . ILE A 1 201 ? -5.042 0.938 -15.786 1.00 12.67 201 ILE A CA 1
ATOM 3042 C C . ILE A 1 201 ? -4.794 1.981 -16.871 1.00 11.14 201 ILE A C 1
ATOM 3043 O O . ILE A 1 201 ? -5.597 2.936 -17.011 1.00 11.60 201 ILE A O 1
ATOM 3059 N N . ALA A 1 202 ? -3.723 1.851 -17.645 1.00 10.23 202 ALA A N 1
ATOM 3060 C CA . ALA A 1 202 ? -3.427 2.829 -18.676 1.00 9.41 202 ALA A CA 1
ATOM 3061 C C . ALA A 1 202 ? -4.571 2.942 -19.656 1.00 10.13 202 ALA A C 1
ATOM 3062 O O . ALA A 1 202 ? -4.834 4.060 -20.183 1.00 10.56 202 ALA A O 1
ATOM 3069 N N . ASN A 1 203 ? -5.241 1.841 -19.955 1.00 9.20 203 ASN A N 1
ATOM 3070 C CA . ASN A 1 203 ? -6.315 1.860 -20.933 1.00 9.15 203 ASN A CA 1
ATOM 3071 C C . ASN A 1 203 ? -7.608 2.468 -20.416 1.00 9.34 203 ASN A C 1
ATOM 3072 O O . ASN A 1 203 ? -8.481 2.792 -21.237 1.00 10.94 203 ASN A O 1
ATOM 3083 N N . LYS A 1 204 ? -7.756 2.588 -19.109 1.00 9.08 204 LYS A N 1
ATOM 3084 C CA . LYS A 1 204 ? -8.999 3.145 -18.555 1.00 9.95 204 LYS A CA 1
ATOM 3085 C C . LYS A 1 204 ? -8.874 4.578 -18.070 1.00 9.51 204 LYS A C 1
ATOM 3086 O O . LYS A 1 204 ? -9.883 5.288 -17.990 1.00 10.65 204 LYS A O 1
ATOM 3105 N N . VAL A 1 205 ? -7.685 5.032 -17.713 1.00 8.74 205 VAL A N 1
ATOM 3106 C CA . VAL A 1 205 ? -7.542 6.402 -17.169 1.00 8.52 205 VAL A CA 1
ATOM 3107 C C . VAL A 1 205 ? -7.706 7.444 -18.268 1.00 7.76 205 VAL A C 1
ATOM 3108 O O . VAL A 1 205 ? -7.025 7.411 -19.303 1.00 8.85 205 VAL A O 1
ATOM 3121 N N . ARG A 1 206 ? -8.604 8.399 -18.025 1.00 7.74 206 ARG A N 1
ATOM 3122 C CA . ARG A 1 206 ? -8.730 9.540 -18.916 1.00 7.59 206 ARG A CA 1
ATOM 3123 C C . ARG A 1 206 ? -7.583 10.511 -18.663 1.00 7.03 206 ARG A C 1
ATOM 3124 O O . ARG A 1 206 ? -7.291 10.908 -17.526 1.00 7.89 206 ARG A O 1
ATOM 3145 N N . ILE A 1 207 ? -6.971 10.895 -19.777 1.00 6.81 207 ILE A N 1
ATOM 3146 C CA . ILE A 1 207 ? -5.889 11.872 -19.818 1.00 6.86 207 ILE A CA 1
ATOM 3147 C C . ILE A 1 207 ? -6.377 13.063 -20.629 1.00 7.09 207 ILE A C 1
ATOM 3148 O O . ILE A 1 207 ? -6.772 12.931 -21.791 1.00 7.98 207 ILE A O 1
ATOM 3164 N N . LEU A 1 208 ? -6.393 14.232 -20.003 1.00 6.85 208 LEU A N 1
ATOM 3165 C CA . LEU A 1 208 ? -6.964 15.439 -20.572 1.00 6.24 208 LEU A CA 1
ATOM 3166 C C . LEU A 1 208 ? -5.894 16.384 -21.040 1.00 5.89 208 LEU A C 1
ATOM 3167 O O . LEU A 1 208 ? -4.800 16.454 -20.480 1.00 7.12 208 LEU A O 1
ATOM 3183 N N . TYR A 1 209 ? -6.203 17.161 -22.062 1.00 6.32 209 TYR A N 1
ATOM 3184 C CA . TYR A 1 209 ? -5.390 18.317 -22.445 1.00 7.02 209 TYR A CA 1
ATOM 3185 C C . TYR A 1 209 ? -5.895 19.550 -21.726 1.00 6.06 209 TYR A C 1
ATOM 3186 O O . TYR A 1 209 ? -7.083 19.883 -21.764 1.00 7.14 209 TYR A O 1
ATOM 3204 N N . GLY A 1 210 ? -4.977 20.186 -21.001 1.00 6.92 210 GLY A N 1
ATOM 3205 C CA . GLY A 1 210 ? -5.252 21.342 -20.168 1.00 7.57 210 GLY A CA 1
ATOM 3206 C C . GLY A 1 210 ? -4.553 22.600 -20.608 1.00 8.39 210 GLY A C 1
ATOM 3207 O O . GLY A 1 210 ? -4.393 23.531 -19.801 1.00 9.59 210 GLY A O 1
ATOM 3211 N N . GLY A 1 211 ? -4.149 22.684 -21.862 1.00 8.86 211 GLY A N 1
ATOM 3212 C CA . GLY A 1 211 ? -3.659 23.928 -22.431 1.00 8.63 211 GLY A CA 1
ATOM 3213 C C . GLY A 1 211 ? -4.815 24.764 -22.931 1.00 9.39 211 GLY A C 1
ATOM 3214 O O . GLY A 1 211 ? -5.960 24.588 -22.483 1.00 11.99 211 GLY A O 1
ATOM 3218 N N . SER A 1 212 ? -4.574 25.696 -23.833 1.00 9.47 212 SER A N 1
ATOM 3219 C CA . SER A 1 212 ? -5.612 26.590 -24.333 1.00 10.44 212 SER A CA 1
ATOM 3220 C C . SER A 1 212 ? -6.573 25.820 -25.228 1.00 9.72 212 SER A C 1
ATOM 3221 O O . SER A 1 212 ? -6.195 25.284 -26.276 1.00 11.92 212 SER A O 1
ATOM 3229 N N . VAL A 1 213 ? -7.820 25.732 -24.782 1.00 9.24 213 VAL A N 1
ATOM 3230 C CA . VAL A 1 213 ? -8.876 25.021 -25.502 1.00 9.46 213 VAL A CA 1
ATOM 3231 C C . VAL A 1 213 ? -10.018 25.986 -25.757 1.00 9.70 213 VAL A C 1
ATOM 3232 O O . VAL A 1 213 ? -10.558 26.569 -24.807 1.00 9.56 213 VAL A O 1
ATOM 3245 N N . LYS A 1 214 ? -10.396 26.136 -27.017 1.00 9.35 214 LYS A N 1
ATOM 3246 C CA . LYS A 1 214 ? -11.409 27.081 -27.444 1.00 9.67 214 LYS A CA 1
ATOM 3247 C C . LYS A 1 214 ? -12.282 26.413 -28.489 1.00 9.79 214 LYS A C 1
ATOM 3248 O O . LYS A 1 214 ? -11.931 25.363 -29.022 1.00 9.78 214 LYS A O 1
ATOM 3267 N N . PRO A 1 215 ? -13.403 27.042 -28.846 1.00 10.15 215 PRO A N 1
ATOM 3268 C CA . PRO A 1 215 ? -14.219 26.460 -29.911 1.00 10.46 215 PRO A CA 1
ATOM 3269 C C . PRO A 1 215 ? -13.439 26.286 -31.223 1.00 10.47 215 PRO A C 1
ATOM 3270 O O . PRO A 1 215 ? -13.762 25.371 -31.989 1.00 11.59 215 PRO A O 1
ATOM 3281 N N . ASN A 1 216 ? -12.426 27.102 -31.494 1.00 11.06 216 ASN A N 1
ATOM 3282 C CA . ASN A 1 216 ? -11.709 26.981 -32.767 1.00 12.14 216 ASN A CA 1
ATOM 3283 C C . ASN A 1 216 ? -10.641 25.893 -32.822 1.00 12.82 216 ASN A C 1
ATOM 3284 O O . ASN A 1 216 ? -10.112 25.642 -33.902 1.00 14.47 216 ASN A O 1
ATOM 3295 N N . ASN A 1 217 ? -10.321 25.221 -31.724 1.00 10.16 217 ASN A N 1
ATOM 3296 C CA . ASN A 1 217 ? -9.343 24.128 -31.756 1.00 10.71 217 ASN A CA 1
ATOM 3297 C C . ASN A 1 217 ? -9.815 22.862 -31.081 1.00 9.17 217 ASN A C 1
ATOM 3298 O O . ASN A 1 217 ? -9.108 21.855 -31.123 1.00 10.20 217 ASN A O 1
ATOM 3309 N N . CYS A 1 218 ? -11.007 22.841 -30.479 1.00 8.92 218 CYS A N 1
ATOM 3310 C CA . CYS A 1 218 ? -11.368 21.689 -29.678 1.00 7.96 218 CYS A CA 1
ATOM 3311 C C . CYS A 1 218 ? -11.633 20.443 -30.510 1.00 8.73 218 CYS A C 1
ATOM 3312 O O . CYS A 1 218 ? -11.363 19.334 -30.065 1.00 8.81 218 CYS A O 1
ATOM 3320 N N . ASN A 1 219 ? -12.174 20.596 -31.705 1.00 9.26 219 ASN A N 1
ATOM 3321 C CA . ASN A 1 219 ? -12.505 19.416 -32.483 1.00 9.19 219 ASN A CA 1
ATOM 3322 C C . ASN A 1 219 ? -11.268 18.640 -32.949 1.00 10.62 219 ASN A C 1
ATOM 3323 O O . ASN A 1 219 ? -11.234 17.394 -32.886 1.00 11.10 219 ASN A O 1
ATOM 3334 N N . GLU A 1 220 ? -10.247 19.362 -33.392 1.00 10.07 220 GLU A N 1
ATOM 3335 C CA . GLU A 1 220 ? -9.008 18.739 -33.819 1.00 11.05 220 GLU A CA 1
ATOM 3336 C C . GLU A 1 220 ? -8.270 18.129 -32.633 1.00 10.08 220 GLU A C 1
ATOM 3337 O O . GLU A 1 220 ? -7.672 17.070 -32.768 1.00 10.86 220 GLU A O 1
ATOM 3341 N N . LEU A 1 221 ? -8.275 18.793 -31.479 1.00 8.76 221 LEU A N 1
ATOM 3342 C CA . LEU A 1 221 ? -7.680 18.197 -30.302 1.00 8.55 221 LEU A CA 1
ATOM 3343 C C . LEU A 1 221 ? -8.406 16.939 -29.865 1.00 8.61 221 LEU A C 1
ATOM 3344 O O . LEU A 1 221 ? -7.777 15.921 -29.530 1.00 9.06 221 LEU A O 1
ATOM 3360 N N . ALA A 1 222 ? -9.729 16.983 -29.867 1.00 8.33 222 ALA A N 1
ATOM 3361 C CA . ALA A 1 222 ? -10.513 15.828 -29.429 1.00 8.34 222 ALA A CA 1
ATOM 3362 C C . ALA A 1 222 ? -10.217 14.593 -30.256 1.00 8.97 222 ALA A C 1
ATOM 3363 O O . ALA A 1 222 ? -10.233 13.467 -29.759 1.00 8.65 222 ALA A O 1
ATOM 3370 N N . ALA A 1 223 ? -9.994 14.784 -31.548 1.00 9.06 223 ALA A N 1
ATOM 3371 C CA . ALA A 1 223 ? -9.723 13.673 -32.450 1.00 9.84 223 ALA A CA 1
ATOM 3372 C C . ALA A 1 223 ? -8.405 12.987 -32.172 1.00 9.92 223 ALA A C 1
ATOM 3373 O O . ALA A 1 223 ? -8.200 11.859 -32.644 1.00 11.53 223 ALA A O 1
ATOM 3380 N N . CYS A 1 224 ? -7.486 13.583 -31.448 1.00 8.61 224 CYS A N 1
ATOM 3381 C CA . CYS A 1 224 ? -6.223 12.920 -31.151 1.00 8.99 224 CYS A CA 1
ATOM 3382 C C . CYS A 1 224 ? -6.485 11.663 -30.329 1.00 9.19 224 CYS A C 1
ATOM 3383 O O . CYS A 1 224 ? -7.294 11.675 -29.395 1.00 9.20 224 CYS A O 1
ATOM 3391 N N . PRO A 1 225 ? -5.805 10.550 -30.670 1.00 8.91 225 PRO A N 1
ATOM 3392 C CA . PRO A 1 225 ? -6.195 9.266 -30.052 1.00 9.42 225 PRO A CA 1
ATOM 3393 C C . PRO A 1 225 ? -5.958 9.173 -28.554 1.00 8.19 225 PRO A C 1
ATOM 3394 O O . PRO A 1 225 ? -6.682 8.462 -27.863 1.00 9.27 225 PRO A O 1
ATOM 3405 N N . ASP A 1 226 ? -4.928 9.834 -28.028 1.00 7.83 226 ASP A N 1
ATOM 3406 C CA . ASP A 1 226 ? -4.659 9.766 -26.597 1.00 7.44 226 ASP A CA 1
ATOM 3407 C C . ASP A 1 226 ? -5.236 10.884 -25.770 1.00 7.50 226 ASP A C 1
ATOM 3408 O O . ASP A 1 226 ? -5.066 10.899 -24.558 1.00 8.01 226 ASP A O 1
ATOM 3417 N N . VAL A 1 227 ? -5.882 11.843 -26.431 1.00 6.97 227 VAL A N 1
ATOM 3418 C CA . VAL A 1 227 ? -6.559 12.943 -25.749 1.00 7.46 227 VAL A CA 1
ATOM 3419 C C . VAL A 1 227 ? -7.989 12.520 -25.465 1.00 7.31 227 VAL A C 1
ATOM 3420 O O . VAL A 1 227 ? -8.788 12.315 -26.385 1.00 8.69 227 VAL A O 1
ATOM 3433 N N . ASP A 1 228 ? -8.319 12.404 -24.180 1.00 7.10 228 ASP A N 1
ATOM 3434 C CA . ASP A 1 228 ? -9.628 11.934 -23.753 1.00 7.61 228 ASP A CA 1
ATOM 3435 C C . ASP A 1 228 ? -10.559 13.041 -23.296 1.00 7.09 228 ASP A C 1
ATOM 3436 O O . ASP A 1 228 ? -11.643 12.760 -22.741 1.00 8.07 228 ASP A O 1
ATOM 3445 N N . GLY A 1 229 ? -10.173 14.289 -23.517 1.00 7.42 229 GLY A N 1
ATOM 3446 C CA . GLY A 1 229 ? -10.956 15.417 -23.086 1.00 7.12 229 GLY A CA 1
ATOM 3447 C C . GLY A 1 229 ? -10.076 16.546 -22.660 1.00 6.52 229 GLY A C 1
ATOM 3448 O O . GLY A 1 229 ? -8.895 16.617 -23.025 1.00 6.81 229 GLY A O 1
ATOM 3452 N N . PHE A 1 230 ? -10.656 17.440 -21.856 1.00 6.49 230 PHE A N 1
ATOM 3453 C CA . PHE A 1 230 ? -10.087 18.751 -21.601 1.00 6.21 230 PHE A CA 1
ATOM 3454 C C . PHE A 1 230 ? -10.295 19.186 -20.175 1.00 6.16 230 PHE A C 1
ATOM 3455 O O . PHE A 1 230 ? -11.353 18.880 -19.579 1.00 7.18 230 PHE A O 1
ATOM 3472 N N . LEU A 1 231 ? -9.340 19.930 -19.636 1.00 6.26 231 LEU A N 1
ATOM 3473 C CA . LEU A 1 231 ? -9.560 20.768 -18.457 1.00 6.83 231 LEU A CA 1
ATOM 3474 C C . LEU A 1 231 ? -9.497 22.186 -18.989 1.00 7.21 231 LEU A C 1
ATOM 3475 O O . LEU A 1 231 ? -8.431 22.693 -19.350 1.00 8.24 231 LEU A O 1
ATOM 3491 N N . VAL A 1 232 ? -10.660 22.805 -19.130 1.00 7.15 232 VAL A N 1
ATOM 3492 C CA . VAL A 1 232 ? -10.837 24.067 -19.854 1.00 7.33 232 VAL A CA 1
ATOM 3493 C C . VAL A 1 232 ? -10.643 25.212 -18.907 1.00 8.48 232 VAL A C 1
ATOM 3494 O O . VAL A 1 232 ? -11.168 25.201 -17.785 1.00 10.74 232 VAL A O 1
ATOM 3507 N N . GLY A 1 233 ? -9.954 26.238 -19.358 1.00 7.55 233 GLY A N 1
ATOM 3508 C CA . GLY A 1 233 ? -9.773 27.479 -18.621 1.00 9.91 233 GLY A CA 1
ATOM 3509 C C . GLY A 1 233 ? -10.857 28.492 -18.925 1.00 8.55 233 GLY A C 1
ATOM 3510 O O . GLY A 1 233 ? -12.044 28.272 -18.662 1.00 9.92 233 GLY A O 1
ATOM 3514 N N . GLY A 1 234 ? -10.481 29.618 -19.510 1.00 10.23 234 GLY A N 1
ATOM 3515 C CA . GLY A 1 234 ? -11.374 30.739 -19.684 1.00 11.03 234 GLY A CA 1
ATOM 3516 C C . GLY A 1 234 ? -12.649 30.469 -20.453 1.00 9.22 234 GLY A C 1
ATOM 3517 O O . GLY A 1 234 ? -13.668 31.084 -20.168 1.00 10.25 234 GLY A O 1
ATOM 3521 N N . ALA A 1 235 ? -12.620 29.564 -21.429 1.00 9.51 235 ALA A N 1
ATOM 3522 C CA . ALA A 1 235 ? -13.835 29.242 -22.159 1.00 9.57 235 ALA A CA 1
ATOM 3523 C C . ALA A 1 235 ? -14.924 28.621 -21.284 1.00 8.99 235 ALA A C 1
ATOM 3524 O O . ALA A 1 235 ? -16.077 28.574 -21.680 1.00 10.59 235 ALA A O 1
ATOM 3531 N N A SER A 1 236 ? -14.542 28.110 -20.117 0.55 8.62 236 SER A N 1
ATOM 3532 N N B SER A 1 236 ? -14.583 28.186 -20.085 0.45 8.90 236 SER A N 1
ATOM 3533 C CA A SER A 1 236 ? -15.481 27.592 -19.115 0.55 8.75 236 SER A CA 1
ATOM 3534 C CA B SER A 1 236 ? -15.579 27.591 -19.210 0.45 9.25 236 SER A CA 1
ATOM 3535 C C A SER A 1 236 ? -16.566 28.591 -18.739 0.55 9.03 236 SER A C 1
ATOM 3536 C C B SER A 1 236 ? -16.541 28.600 -18.618 0.45 9.25 236 SER A C 1
ATOM 3537 O O A SER A 1 236 ? -17.688 28.214 -18.411 0.55 10.20 236 SER A O 1
ATOM 3538 O O B SER A 1 236 ? -17.557 28.239 -18.035 0.45 9.38 236 SER A O 1
ATOM 3553 N N . LEU A 1 237 ? -16.220 29.873 -18.775 1.00 8.91 237 LEU A N 1
ATOM 3554 C CA . LEU A 1 237 ? -17.061 30.967 -18.326 1.00 9.92 237 LEU A CA 1
ATOM 3555 C C . LEU A 1 237 ? -17.904 31.514 -19.473 1.00 11.39 237 LEU A C 1
ATOM 3556 O O . LEU A 1 237 ? -18.609 32.503 -19.299 1.00 13.16 237 LEU A O 1
ATOM 3573 N N . GLU A 1 238 ? -17.871 30.853 -20.624 1.00 10.93 238 GLU A N 1
ATOM 3574 C CA . GLU A 1 238 ? -18.431 31.412 -21.869 1.00 12.80 238 GLU A CA 1
ATOM 3575 C C . GLU A 1 238 ? -19.334 30.389 -22.548 1.00 12.23 238 GLU A C 1
ATOM 3576 O O . GLU A 1 238 ? -19.205 29.204 -22.304 1.00 11.58 238 GLU A O 1
ATOM 3588 N N . PRO A 1 239 ? -20.215 30.836 -23.458 1.00 13.24 239 PRO A N 1
ATOM 3589 C CA . PRO A 1 239 ? -21.038 29.853 -24.175 1.00 14.07 239 PRO A CA 1
ATOM 3590 C C . PRO A 1 239 ? -20.221 28.828 -24.968 1.00 13.84 239 PRO A C 1
ATOM 3591 O O . PRO A 1 239 ? -20.682 27.695 -25.193 1.00 13.99 239 PRO A O 1
ATOM 3602 N N . GLY A 1 240 ? -19.002 29.183 -25.351 1.00 11.85 240 GLY A N 1
ATOM 3603 C CA . GLY A 1 240 ? -18.133 28.267 -26.079 1.00 12.43 240 GLY A CA 1
ATOM 3604 C C . GLY A 1 240 ? -17.775 27.001 -25.300 1.00 11.40 240 GLY A C 1
ATOM 3605 O O . GLY A 1 240 ? -17.310 26.016 -25.911 1.00 11.58 240 GLY A O 1
ATOM 3609 N N . PHE A 1 241 ? -17.967 26.989 -23.978 1.00 10.41 241 PHE A N 1
ATOM 3610 C CA . PHE A 1 241 ? -17.796 25.765 -23.226 1.00 9.35 241 PHE A CA 1
ATOM 3611 C C . PHE A 1 241 ? -18.616 24.638 -23.840 1.00 8.97 241 PHE A C 1
ATOM 3612 O O . PHE A 1 241 ? -18.171 23.491 -23.881 1.00 9.13 241 PHE A O 1
ATOM 3629 N N . ILE A 1 242 ? -19.809 24.936 -24.345 1.00 9.67 242 ILE A N 1
ATOM 3630 C CA . ILE A 1 242 ? -20.681 23.887 -24.871 1.00 10.28 242 ILE A CA 1
ATOM 3631 C C . ILE A 1 242 ? -20.080 23.285 -26.150 1.00 9.61 242 ILE A C 1
ATOM 3632 O O . ILE A 1 242 ? -20.187 22.093 -26.389 1.00 9.45 242 ILE A O 1
ATOM 3648 N N . ASN A 1 243 ? -19.483 24.122 -27.002 1.00 9.09 243 ASN A N 1
ATOM 3649 C CA . ASN A 1 243 ? -18.784 23.613 -28.166 1.00 9.65 243 ASN A CA 1
ATOM 3650 C C . ASN A 1 243 ? -17.714 22.632 -27.766 1.00 9.04 243 ASN A C 1
ATOM 3651 O O . ASN A 1 243 ? -17.519 21.604 -28.409 1.00 9.89 243 ASN A O 1
ATOM 3662 N N . ILE A 1 244 ? -16.990 22.936 -26.705 1.00 8.31 244 ILE A N 1
ATOM 3663 C CA . ILE A 1 244 ? -15.923 22.073 -26.230 1.00 8.22 244 ILE A CA 1
ATOM 3664 C C . ILE A 1 244 ? -16.490 20.758 -25.679 1.00 7.96 244 ILE A C 1
ATOM 3665 O O . ILE A 1 244 ? -15.970 19.695 -25.974 1.00 8.92 244 ILE A O 1
ATOM 3681 N N . VAL A 1 245 ? -17.537 20.835 -24.860 1.00 8.05 245 VAL A N 1
ATOM 3682 C CA . VAL A 1 245 ? -18.216 19.627 -24.394 1.00 8.11 245 VAL A CA 1
ATOM 3683 C C . VAL A 1 245 ? -18.609 18.733 -25.573 1.00 8.40 245 VAL A C 1
ATOM 3684 O O . VAL A 1 245 ? -18.417 17.497 -25.560 1.00 9.09 245 VAL A O 1
ATOM 3697 N N . ASN A 1 246 ? -19.123 19.356 -26.615 1.00 8.01 246 ASN A N 1
ATOM 3698 C CA . ASN A 1 246 ? -19.651 18.647 -27.770 1.00 8.23 246 ASN A CA 1
ATOM 3699 C C . ASN A 1 246 ? -18.594 18.161 -28.751 1.00 10.10 246 ASN A C 1
ATOM 3700 O O . ASN A 1 246 ? -18.904 17.419 -29.689 1.00 10.45 246 ASN A O 1
ATOM 3711 N N . SER A 1 247 ? -17.330 18.511 -28.511 1.00 9.14 247 SER A N 1
ATOM 3712 C CA . SER A 1 247 ? -16.236 18.015 -29.342 1.00 9.16 247 SER A CA 1
ATOM 3713 C C . SER A 1 247 ? -16.031 16.514 -29.175 1.00 7.98 247 SER A C 1
ATOM 3714 O O . SER A 1 247 ? -15.308 15.904 -29.953 1.00 9.43 247 SER A O 1
ATOM 3722 N N . ASN A 1 248 ? -16.651 15.908 -28.159 1.00 8.20 248 ASN A N 1
ATOM 3723 C CA . ASN A 1 248 ? -16.528 14.470 -27.913 1.00 9.00 248 ASN A CA 1
ATOM 3724 C C . ASN A 1 248 ? -16.906 13.648 -29.134 1.00 9.62 248 ASN A C 1
ATOM 3725 O O . ASN A 1 248 ? -16.401 12.534 -29.320 1.00 9.86 248 ASN A O 1
ATOM 3736 N N . VAL A 1 249 ? -17.763 14.185 -30.000 1.00 9.75 249 VAL A N 1
ATOM 3737 C CA . VAL A 1 249 ? -18.202 13.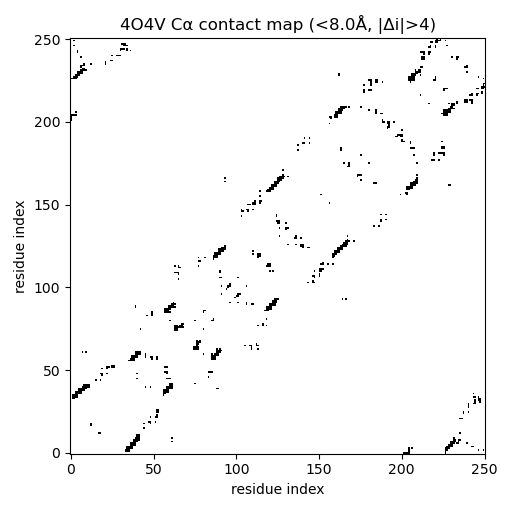426 -31.159 1.00 11.95 249 VAL A CA 1
ATOM 3738 C C . VAL A 1 249 ? -17.075 13.222 -32.161 1.00 11.26 249 VAL A C 1
ATOM 3739 O O . VAL A 1 249 ? -17.193 12.361 -33.035 1.00 13.63 249 VAL A O 1
ATOM 3752 N N . HIS A 1 250 ? -15.966 13.953 -32.041 1.00 11.31 250 HIS A N 1
ATOM 3753 C CA . HIS A 1 250 ? -14.806 13.788 -32.916 1.00 10.86 250 HIS A CA 1
ATOM 3754 C C . HIS A 1 250 ? -13.752 12.869 -32.345 1.00 11.18 250 HIS A C 1
ATOM 3755 O O . HIS A 1 250 ? -12.767 12.579 -33.008 1.00 13.54 250 HIS A O 1
ATOM 3770 N N . SER A 1 251 ? -13.940 12.411 -31.118 1.00 10.41 251 SER A N 1
ATOM 3771 C CA . SER A 1 251 ? -12.988 11.526 -30.472 1.00 11.47 251 SER A CA 1
ATOM 3772 C C . SER A 1 251 ? -13.479 10.111 -30.648 1.00 13.85 251 SER A C 1
ATOM 3773 O O . SER A 1 251 ? -14.596 9.786 -30.295 1.00 17.05 251 SER A O 1
ATOM 3780 N N . LYS A 1 252 ? -12.632 9.269 -31.202 1.00 18.48 252 LYS A N 1
ATOM 3781 C CA . LYS A 1 252 ? -12.982 7.872 -31.433 1.00 24.99 252 LYS A CA 1
ATOM 3782 C C . LYS A 1 252 ? -12.450 7.074 -30.257 1.00 28.47 252 LYS A C 1
ATOM 3783 O O . LYS A 1 252 ? -13.165 6.248 -29.694 1.00 39.21 252 LYS A O 1
#

Solvent-accessible surface area: 10695 Å² total; per-residue (Å²): 122,71,12,0,0,2,1,7,2,66,97,54,23,180,56,61,120,75,0,64,66,17,4,68,62,0,61,69,17,72,49,100,60,72,29,50,4,1,1,3,0,26,74,145,16,6,54,20,0,64,81,102,14,46,96,103,11,90,6,0,0,37,10,0,27,19,105,62,101,55,103,73,147,74,66,36,3,0,55,87,5,76,91,106,42,3,49,4,0,1,1,1,16,6,61,68,28,76,132,98,81,11,88,52,78,68,0,19,45,1,0,102,26,0,0,86,55,36,0,63,0,1,0,0,1,1,0,65,52,75,56,60,122,70,60,107,12,46,93,62,0,22,62,10,0,95,35,0,27,106,8,15,33,107,75,48,23,99,29,3,2,0,0,1,5,3,18,13,27,98,85,53,79,117,134,31,57,51,72,37,0,38,51,10,0,88,38,0,14,64,25,0,40,95,61,42,26,64,82,34,3,92,90,2,29,0,0,8,15,10,78,6,104,60,126,46,2,69,58,4,0,55,13,97,16,0,11,0,0,8,0,18,51,8,1,60,92,98,12,2,24,81,0,0,30,0,11,85,87,33,154

Nearest PDB structures (foldseek):
  4o4v-assembly1_A  TM=1.004E+00  e=4.199E-56  Trichomonas vaginalis
  3qst-assembly1_A-2  TM=1.003E+00  e=3.020E-55  Trichomonas vaginalis
  4o52-assembly1_A-2  TM=1.003E+00  e=5.594E-55  Trichomonas vaginalis
  4o50-assembly1_A-2  TM=1.004E+00  e=2.171E-54  Trichomonas vaginalis
  4wje-assembly1_A  TM=1.004E+00  e=3.782E-54  Trichomonas vaginalis